Protein AF-A0A7C3PVM2-F1 (afdb_monomer)

Radius of gyration: 25.76 Å; Cα contacts (8 Å, |Δi|>4): 394; chains: 1; bounding box: 50×39×102 Å

Nearest PDB structures (foldseek):
  1y0g-assembly2_D  TM=7.901E-01  e=1.899E-06  Escherichia coli
  6yfn-assembly1_AB  TM=3.479E-01  e=3.004E+00  Leviviridae sp.
  8co1-assembly1_O1  TM=1.659E-01  e=5.458E+00  Deinococcus radiodurans R1 = ATCC 13939 = DSM 20539

Secondary structure (DSSP, 8-state):
-----HHHHHHHHHHHHHTS--------PPTTPPB---SEE-TTS---GGG---EEEEEGGGT-SSEEEEEES-EEESSPPBEESS-GGG-B-EEEEEGGGEE-S-HHHHSTTSHHHHHTT--BSSTTS-SB-TTTTEEEEEEEEEEEETTEEEEEEEEEEEE--SSSSS-TTPEEEEEEEEEEEEEEEEE-S-S-SSSS--EEEEEEEE----GGGGS-SS--

Structure (mmCIF, N/CA/C/O backbone):
data_AF-A0A7C3PVM2-F1
#
_entry.id   AF-A0A7C3PVM2-F1
#
loop_
_atom_site.group_PDB
_atom_site.id
_atom_site.type_symbol
_atom_site.label_atom_id
_atom_site.label_alt_id
_atom_site.label_comp_id
_atom_site.label_asym_id
_atom_site.label_entity_id
_atom_site.label_seq_id
_atom_site.pdbx_PDB_ins_code
_atom_site.Cartn_x
_atom_site.Cartn_y
_atom_site.Cartn_z
_atom_site.occupancy
_atom_site.B_iso_or_equiv
_atom_site.auth_seq_id
_atom_site.auth_comp_id
_atom_site.auth_asym_id
_atom_site.auth_atom_id
_atom_site.pdbx_PDB_model_num
ATOM 1 N N . MET A 1 1 ? 14.413 -16.931 76.522 1.00 52.78 1 MET A N 1
ATOM 2 C CA . MET A 1 1 ? 15.084 -16.337 75.341 1.00 52.78 1 MET A CA 1
ATOM 3 C C . MET A 1 1 ? 14.556 -17.030 74.085 1.00 52.78 1 MET A C 1
ATOM 5 O O . MET A 1 1 ? 14.990 -18.132 73.777 1.00 52.78 1 MET A O 1
ATOM 9 N N . TYR A 1 2 ? 13.554 -16.453 73.414 1.00 49.44 2 TYR A N 1
ATOM 10 C CA . TYR A 1 2 ? 12.961 -17.046 72.208 1.00 49.44 2 TYR A CA 1
ATOM 11 C C . TYR A 1 2 ? 13.811 -16.695 70.981 1.00 49.44 2 TYR A C 1
ATOM 13 O O . TYR A 1 2 ? 13.907 -15.533 70.595 1.00 49.44 2 TYR A O 1
ATOM 21 N N . ARG A 1 3 ? 14.457 -17.702 70.382 1.00 51.44 3 ARG A N 1
ATOM 22 C CA . ARG A 1 3 ? 15.203 -17.557 69.126 1.00 51.44 3 ARG A CA 1
ATOM 23 C C . ARG A 1 3 ? 14.216 -17.570 67.961 1.00 51.44 3 ARG A C 1
ATOM 25 O O . ARG A 1 3 ? 13.791 -18.636 67.519 1.00 51.44 3 ARG A O 1
ATOM 32 N N . ILE A 1 4 ? 13.843 -16.387 67.481 1.00 53.25 4 ILE A N 1
ATOM 33 C CA . ILE A 1 4 ? 13.084 -16.241 66.236 1.00 53.25 4 ILE A CA 1
ATOM 34 C C . ILE A 1 4 ? 13.971 -16.759 65.099 1.00 53.25 4 ILE A C 1
ATOM 36 O O . ILE A 1 4 ? 15.082 -16.275 64.884 1.00 53.25 4 ILE A O 1
ATOM 40 N N . LYS A 1 5 ? 13.510 -17.806 64.410 1.00 56.47 5 LYS A N 1
ATOM 41 C CA . LYS A 1 5 ? 14.249 -18.441 63.318 1.00 56.47 5 LYS A CA 1
ATOM 42 C C . LYS A 1 5 ? 14.167 -17.536 62.082 1.00 56.47 5 LYS A C 1
ATOM 44 O O . LYS A 1 5 ? 13.086 -17.354 61.529 1.00 56.47 5 LYS A O 1
ATOM 49 N N . ALA A 1 6 ? 15.318 -17.031 61.632 1.00 59.84 6 ALA A N 1
ATOM 50 C CA . ALA A 1 6 ? 15.515 -16.260 60.397 1.00 59.84 6 ALA A CA 1
ATOM 51 C C . ALA A 1 6 ? 14.692 -16.705 59.157 1.00 59.84 6 ALA A C 1
ATOM 53 O O . ALA A 1 6 ? 14.224 -15.820 58.440 1.00 59.84 6 ALA A O 1
ATOM 54 N N . PRO A 1 7 ? 14.424 -18.007 58.896 1.00 63.62 7 PRO A N 1
ATOM 55 C CA . PRO A 1 7 ? 13.568 -18.408 57.771 1.00 63.62 7 PRO A CA 1
ATOM 56 C C . PRO A 1 7 ? 12.126 -17.880 57.837 1.00 63.62 7 PRO A C 1
ATOM 58 O O . PRO A 1 7 ? 11.518 -17.668 56.792 1.00 63.62 7 PRO A O 1
ATOM 61 N N . LEU A 1 8 ? 11.575 -17.617 59.028 1.00 64.81 8 LEU A N 1
ATOM 62 C CA . LEU A 1 8 ? 10.204 -17.111 59.171 1.00 64.81 8 LEU A CA 1
ATOM 63 C C . LEU A 1 8 ? 10.079 -15.647 58.708 1.00 64.81 8 LEU A C 1
ATOM 65 O O . LEU A 1 8 ? 9.074 -15.267 58.115 1.00 64.81 8 LEU A O 1
ATOM 69 N N . ILE A 1 9 ? 11.121 -14.840 58.932 1.00 66.31 9 ILE A N 1
ATOM 70 C CA . ILE A 1 9 ? 11.161 -13.423 58.534 1.00 66.31 9 ILE A CA 1
ATOM 71 C C . ILE A 1 9 ? 11.295 -13.299 57.007 1.00 66.31 9 ILE A C 1
ATOM 73 O O . ILE A 1 9 ? 10.629 -12.466 56.396 1.00 66.31 9 ILE A O 1
ATOM 77 N N . LEU A 1 10 ? 12.089 -14.173 56.379 1.00 66.00 10 LEU A N 1
ATOM 78 C CA . LEU A 1 10 ? 12.227 -14.241 54.919 1.00 66.00 10 LEU A CA 1
ATOM 79 C C . LEU A 1 10 ? 10.932 -14.687 54.226 1.00 66.00 10 LEU A C 1
ATOM 81 O O . LEU A 1 10 ? 10.578 -14.132 53.187 1.00 66.00 10 LEU A O 1
ATOM 85 N N . LEU A 1 11 ? 10.190 -15.628 54.820 1.00 67.50 11 LEU A N 1
ATOM 86 C CA . LEU A 1 11 ? 8.897 -16.066 54.287 1.00 67.50 11 LEU A CA 1
ATOM 87 C C . LEU A 1 11 ? 7.847 -14.939 54.339 1.00 67.50 11 LEU A C 1
ATOM 89 O O . LEU A 1 11 ? 7.130 -14.718 53.365 1.00 67.50 11 LEU A O 1
ATOM 93 N N . LEU A 1 12 ? 7.794 -14.180 55.441 1.00 64.12 12 LEU A N 1
ATOM 94 C CA . LEU A 1 12 ? 6.889 -13.031 55.586 1.00 64.12 12 LEU A CA 1
ATOM 95 C C . LEU A 1 12 ? 7.233 -11.877 54.630 1.00 64.12 12 LEU A C 1
ATOM 97 O O . LEU A 1 12 ? 6.326 -11.282 54.047 1.00 64.12 12 LEU A O 1
ATOM 101 N N . ALA A 1 13 ? 8.521 -11.586 54.420 1.00 62.59 13 ALA A N 1
ATOM 102 C CA . ALA A 1 13 ? 8.958 -10.589 53.441 1.00 62.59 13 ALA A CA 1
ATOM 103 C C . ALA A 1 13 ? 8.616 -11.007 51.998 1.00 62.59 13 ALA A C 1
ATOM 105 O O . ALA A 1 13 ? 8.203 -10.169 51.198 1.00 62.59 13 ALA A O 1
ATOM 106 N N . GLY A 1 14 ? 8.714 -12.306 51.684 1.00 61.97 14 GLY A N 1
ATOM 107 C CA . GLY A 1 14 ? 8.287 -12.867 50.402 1.00 61.97 14 GLY A CA 1
ATOM 108 C C . GLY A 1 14 ? 6.789 -12.689 50.153 1.00 61.97 14 GLY A C 1
ATOM 109 O O . GLY A 1 14 ? 6.407 -12.183 49.104 1.00 61.97 14 GLY A O 1
ATOM 110 N N . ILE A 1 15 ? 5.939 -13.013 51.136 1.00 63.91 15 ILE A N 1
ATOM 111 C CA . ILE A 1 15 ? 4.475 -12.870 51.025 1.00 63.91 15 ILE A CA 1
ATOM 112 C C . ILE A 1 15 ? 4.067 -11.397 50.835 1.00 63.91 15 ILE A C 1
ATOM 114 O O . ILE A 1 15 ? 3.208 -11.104 50.007 1.00 63.91 15 ILE A O 1
ATOM 118 N N . LEU A 1 16 ? 4.724 -10.453 51.519 1.00 58.62 16 LEU A N 1
ATOM 119 C CA . LEU A 1 16 ? 4.472 -9.013 51.353 1.00 58.62 16 LEU A CA 1
ATOM 120 C C . LEU A 1 16 ? 4.876 -8.470 49.968 1.00 58.62 16 LEU A C 1
ATOM 122 O O . LEU A 1 16 ? 4.302 -7.477 49.519 1.00 58.62 16 LEU A O 1
ATOM 126 N N . LEU A 1 17 ? 5.818 -9.115 49.268 1.00 56.81 17 LEU A N 1
ATOM 127 C CA . LEU A 1 17 ? 6.193 -8.754 47.895 1.00 56.81 17 LEU A CA 1
ATOM 128 C C . LEU A 1 17 ? 5.184 -9.261 46.851 1.00 56.81 17 LEU A C 1
ATOM 130 O O . LEU A 1 17 ? 4.959 -8.565 45.865 1.00 56.81 17 LEU A O 1
ATOM 134 N N . VAL A 1 18 ? 4.521 -10.405 47.078 1.00 59.06 18 VAL A N 1
ATOM 135 C CA . VAL A 1 18 ? 3.486 -10.930 46.153 1.00 59.06 18 VAL A CA 1
ATOM 136 C C . VAL A 1 18 ? 2.146 -10.187 46.287 1.00 59.06 18 VAL A C 1
ATOM 138 O O . VAL A 1 18 ? 1.314 -10.230 45.387 1.00 59.06 18 VAL A O 1
ATOM 141 N N . VAL A 1 19 ? 1.935 -9.462 47.390 1.00 59.81 19 VAL A N 1
ATOM 142 C CA . VAL A 1 19 ? 0.713 -8.670 47.642 1.00 59.81 19 VAL A CA 1
ATOM 143 C C . VAL A 1 19 ? 0.820 -7.235 47.090 1.00 59.81 19 VAL A C 1
ATOM 145 O O . VAL A 1 19 ? -0.134 -6.459 47.171 1.00 59.81 19 VAL A O 1
ATOM 148 N N . ARG A 1 20 ? 1.945 -6.846 46.470 1.00 53.44 20 ARG A N 1
ATOM 149 C CA . ARG A 1 20 ? 2.067 -5.502 45.889 1.00 53.44 20 ARG A CA 1
ATOM 150 C C . ARG A 1 20 ? 1.207 -5.328 44.631 1.00 53.44 20 ARG A C 1
ATOM 152 O O . ARG A 1 20 ? 1.483 -5.885 43.579 1.00 53.44 20 ARG A O 1
ATOM 159 N N . CYS A 1 21 ? 0.218 -4.449 44.797 1.00 55.16 21 CYS A N 1
ATOM 160 C CA . CYS A 1 21 ? -0.542 -3.698 43.800 1.00 55.16 21 CYS A CA 1
ATOM 161 C C . CYS A 1 21 ? -1.282 -4.502 42.724 1.00 55.16 21 CYS A C 1
ATOM 163 O O . CYS A 1 21 ? -0.909 -4.501 41.559 1.00 55.16 21 CYS A O 1
ATOM 165 N N . LYS A 1 22 ? -2.478 -4.985 43.081 1.00 56.44 22 LYS A N 1
ATOM 166 C CA . LYS A 1 22 ? -3.617 -5.060 42.146 1.00 56.44 22 LYS A CA 1
ATOM 167 C C . LYS A 1 22 ? -4.275 -3.686 41.951 1.00 56.44 22 LYS A C 1
ATOM 169 O O . LYS A 1 22 ? -5.496 -3.571 41.992 1.00 56.44 22 LYS A O 1
ATOM 174 N N . LYS A 1 23 ? -3.484 -2.614 41.850 1.00 59.56 23 LYS A N 1
ATOM 175 C CA . LYS A 1 23 ? -4.059 -1.330 41.462 1.00 59.56 23 LYS A CA 1
ATOM 176 C C . LYS A 1 23 ? -4.244 -1.424 39.959 1.00 59.56 23 LYS A C 1
ATOM 178 O O . LYS A 1 23 ? -3.260 -1.407 39.233 1.00 59.56 23 LYS A O 1
ATOM 183 N N . GLU A 1 24 ? -5.481 -1.634 39.528 1.00 56.03 24 GLU A N 1
ATOM 184 C CA . GLU A 1 24 ? -5.811 -1.480 38.120 1.00 56.03 24 GLU A CA 1
ATOM 185 C C . GLU A 1 24 ? -5.430 -0.056 37.721 1.00 56.03 24 GLU A C 1
ATOM 187 O O . GLU A 1 24 ? -5.773 0.908 38.416 1.00 56.03 24 GLU A O 1
ATOM 192 N N . ASP A 1 25 ? -4.644 0.063 36.656 1.00 45.03 25 ASP A N 1
ATOM 193 C CA . ASP A 1 25 ? -4.311 1.358 36.094 1.00 45.03 25 ASP A CA 1
ATOM 194 C C . ASP A 1 25 ? -5.618 1.997 35.627 1.00 45.03 25 ASP A C 1
ATOM 196 O O . ASP A 1 25 ? -6.214 1.589 34.630 1.00 45.03 25 ASP A O 1
ATOM 200 N N . SER A 1 26 ? -6.103 2.990 36.374 1.00 52.00 26 SER A N 1
ATOM 201 C CA . SER A 1 26 ? -7.213 3.800 35.900 1.00 52.00 26 SER A CA 1
ATOM 202 C C . SER A 1 26 ? -6.660 4.735 34.833 1.00 52.00 26 SER A C 1
ATOM 204 O O . SER A 1 26 ? -5.956 5.701 35.140 1.00 52.00 26 SER A O 1
ATOM 206 N N . ILE A 1 27 ? -6.960 4.439 33.573 1.00 52.69 27 ILE A N 1
ATOM 207 C CA . ILE A 1 27 ? -6.707 5.363 32.474 1.00 52.69 27 ILE A CA 1
ATOM 208 C C . ILE A 1 27 ? -7.717 6.499 32.628 1.00 52.69 27 ILE A C 1
ATOM 210 O O . ILE A 1 27 ? -8.878 6.350 32.258 1.00 52.69 27 ILE A O 1
ATOM 214 N N . THR A 1 28 ? -7.297 7.617 33.215 1.00 56.06 28 THR A N 1
ATOM 215 C CA . THR A 1 28 ? -8.097 8.845 33.222 1.00 56.06 28 THR A CA 1
ATOM 216 C C . THR A 1 28 ? -7.885 9.528 31.871 1.00 56.06 28 THR A C 1
ATOM 218 O O . THR A 1 28 ? -6.764 9.975 31.612 1.00 56.06 28 THR A O 1
ATOM 221 N N . PRO A 1 29 ? -8.892 9.597 30.979 1.00 51.91 29 PRO A N 1
ATOM 222 C CA . PRO A 1 29 ? -8.722 10.249 29.689 1.00 51.91 29 PRO A CA 1
ATOM 223 C C . PRO A 1 29 ? -8.416 11.728 29.925 1.00 51.91 29 PRO A C 1
ATOM 225 O O . PRO A 1 29 ? -9.181 12.435 30.580 1.00 51.91 29 PRO A O 1
ATOM 228 N N . VAL A 1 30 ? -7.283 12.202 29.413 1.00 63.81 30 VAL A N 1
ATOM 229 C CA . VAL A 1 30 ? -7.013 13.641 29.349 1.00 63.81 30 VAL A CA 1
ATOM 230 C C . VAL A 1 30 ? -7.924 14.215 28.265 1.00 63.81 30 VAL A C 1
ATOM 232 O O . VAL A 1 30 ? -8.139 13.558 27.246 1.00 63.81 30 VAL A O 1
ATOM 235 N N . SER A 1 31 ? -8.467 15.417 28.454 1.00 52.34 31 SER A N 1
ATOM 236 C CA . SER A 1 31 ? -9.238 16.102 27.407 1.00 52.34 31 SER A CA 1
ATOM 237 C C . SER A 1 31 ? -8.464 16.094 26.078 1.00 52.34 31 SER A C 1
ATOM 239 O O . SER A 1 31 ? -7.304 16.502 26.046 1.00 52.34 31 SER A O 1
ATOM 241 N N . GLY A 1 32 ? -9.077 15.583 25.004 1.00 57.47 32 GLY A N 1
ATOM 242 C CA . GLY A 1 32 ? -8.433 15.382 23.695 1.00 57.47 32 GLY A CA 1
ATOM 243 C C . GLY A 1 32 ? -7.712 14.037 23.500 1.00 57.47 32 GLY A C 1
ATOM 244 O O . GLY A 1 32 ? -7.152 13.800 22.430 1.00 57.47 32 GLY A O 1
ATOM 245 N N . THR A 1 33 ? -7.724 13.137 24.491 1.00 54.00 33 THR A N 1
ATOM 246 C CA . THR A 1 33 ? -7.229 11.760 24.320 1.00 54.00 33 THR A CA 1
ATOM 247 C C . THR A 1 33 ? -8.209 10.988 23.435 1.00 54.00 33 THR A C 1
ATOM 249 O O . THR A 1 33 ? -9.399 10.973 23.758 1.00 54.00 33 THR A O 1
ATOM 252 N N . PRO A 1 34 ? -7.750 10.328 22.355 1.00 54.50 34 PRO A N 1
ATOM 253 C CA . PRO A 1 34 ? -8.600 9.470 21.538 1.00 54.50 34 PRO A CA 1
ATOM 254 C C . PRO A 1 34 ? -9.342 8.468 22.418 1.00 54.50 34 PRO A C 1
ATOM 256 O O . PRO A 1 34 ? -8.726 7.694 23.156 1.00 54.50 34 PRO A O 1
ATOM 259 N N . VAL A 1 35 ? -10.669 8.491 22.358 1.00 54.28 35 VAL A N 1
ATOM 260 C CA . VAL A 1 35 ? -11.480 7.465 23.006 1.00 54.28 35 VAL A CA 1
ATOM 261 C C . VAL A 1 35 ? -11.319 6.196 22.171 1.00 54.28 35 VAL A C 1
ATOM 263 O O . VAL A 1 35 ? -11.140 6.252 20.949 1.00 54.28 35 VAL A O 1
ATOM 266 N N . ALA A 1 36 ? -11.361 5.024 22.798 1.00 53.62 36 ALA A N 1
ATOM 267 C CA . ALA A 1 36 ? -11.527 3.790 22.045 1.00 53.62 36 ALA A CA 1
A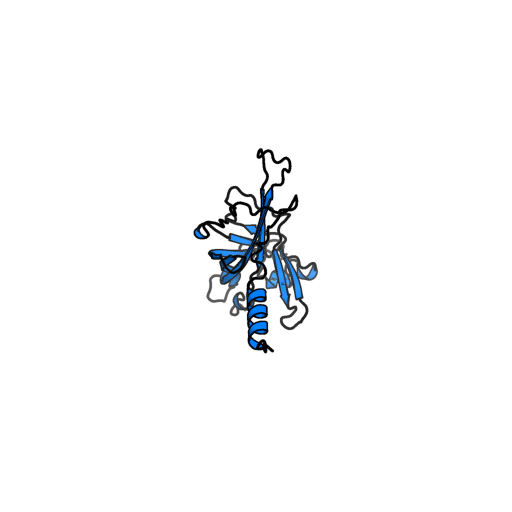TOM 268 C C . ALA A 1 36 ? -12.911 3.841 21.376 1.00 53.62 36 ALA A C 1
ATOM 270 O O . ALA A 1 36 ? -13.899 3.400 21.953 1.00 53.62 36 ALA A O 1
ATOM 271 N N . GLY A 1 37 ? -13.003 4.449 20.188 1.00 61.81 37 GLY A N 1
ATOM 272 C CA . GLY A 1 37 ? -14.232 4.428 19.405 1.00 61.81 37 GLY A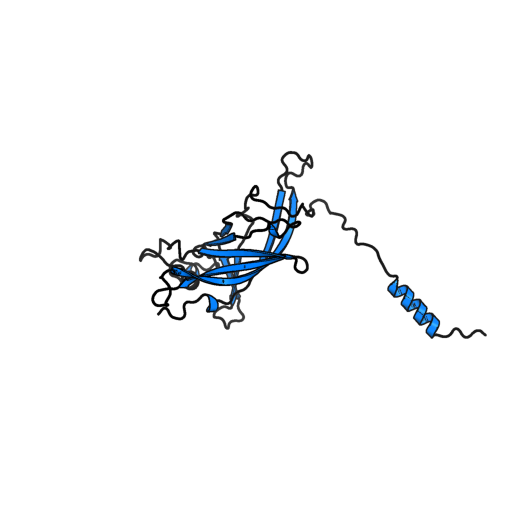 CA 1
ATOM 273 C C . GLY A 1 37 ? -14.621 2.989 19.096 1.00 61.81 37 GLY A C 1
ATOM 274 O O . GLY A 1 37 ? -13.811 2.076 19.271 1.00 61.81 37 GLY A O 1
ATOM 275 N N . SER A 1 38 ? -15.837 2.799 18.587 1.00 70.50 38 SER A N 1
ATOM 276 C CA . SER A 1 38 ? -16.482 1.494 18.353 1.00 70.50 38 SER A CA 1
ATOM 277 C C . SER A 1 38 ? -15.642 0.459 17.590 1.00 70.50 38 SER A C 1
ATOM 279 O O . SER A 1 38 ? -16.000 -0.715 17.553 1.00 70.50 38 SER A O 1
ATOM 281 N N . GLY A 1 39 ? -14.529 0.870 16.974 1.00 82.50 39 GLY A N 1
ATOM 282 C CA . GLY A 1 39 ? -13.677 0.010 16.168 1.00 82.50 39 GLY A CA 1
ATOM 283 C C . GLY A 1 39 ? -14.358 -0.357 14.858 1.00 82.50 39 GLY A C 1
ATOM 284 O O . GLY A 1 39 ? -13.971 -1.346 14.247 1.00 82.50 39 GLY A O 1
ATOM 285 N N . LEU A 1 40 ? -15.366 0.416 14.448 1.00 92.19 40 LEU A N 1
ATOM 286 C CA . LEU A 1 40 ? -16.116 0.225 13.221 1.00 92.19 40 LEU A CA 1
ATOM 287 C C . LEU A 1 40 ? -15.803 1.357 12.238 1.00 92.19 40 LEU A C 1
ATOM 289 O O . LEU A 1 40 ? -16.035 2.529 12.519 1.00 92.19 40 LEU A O 1
ATOM 293 N N . VAL A 1 41 ? -15.300 0.976 11.071 1.00 93.12 41 VAL A N 1
ATOM 294 C CA . VAL A 1 41 ? -15.126 1.802 9.878 1.00 93.12 41 VAL A CA 1
ATOM 295 C C . VAL A 1 41 ? -15.774 1.036 8.736 1.00 93.12 41 VAL A C 1
ATOM 297 O O . VAL A 1 41 ? -15.313 -0.043 8.373 1.00 93.12 41 VAL A O 1
ATOM 300 N N . ASP A 1 42 ? -16.848 1.568 8.172 1.00 93.06 42 ASP A N 1
ATOM 301 C CA . ASP A 1 42 ? -17.589 0.930 7.084 1.00 93.06 42 ASP A CA 1
ATOM 302 C C . ASP A 1 42 ? -17.553 1.769 5.793 1.00 93.06 42 ASP A C 1
ATOM 304 O O . ASP A 1 42 ? -16.807 2.740 5.657 1.00 93.06 42 ASP A O 1
ATOM 308 N N . VAL A 1 43 ? -18.371 1.391 4.811 1.00 91.88 43 VAL A N 1
ATOM 309 C CA . VAL A 1 43 ? -18.415 2.051 3.499 1.00 91.88 43 VAL A CA 1
ATOM 310 C C . VAL A 1 43 ? -18.972 3.481 3.526 1.00 91.88 43 VAL A C 1
ATOM 312 O O . VAL A 1 43 ? -18.801 4.202 2.536 1.00 91.88 43 VAL A O 1
ATOM 315 N N . SER A 1 44 ? -19.617 3.908 4.616 1.00 91.56 44 SER A N 1
ATOM 316 C CA . SER A 1 44 ? -20.077 5.291 4.800 1.00 91.56 44 SER A CA 1
ATOM 317 C C . SER A 1 44 ? -18.913 6.246 5.075 1.00 91.56 44 SER A C 1
ATOM 319 O O . SER A 1 44 ? -18.972 7.419 4.703 1.00 91.56 44 SER A O 1
ATOM 321 N N . TRP A 1 45 ? -17.802 5.733 5.611 1.00 92.38 45 TRP A N 1
ATOM 322 C CA . TRP A 1 45 ? -16.605 6.520 5.861 1.00 92.38 45 TRP A CA 1
ATOM 323 C C . TRP A 1 45 ? -15.937 6.947 4.550 1.00 92.38 45 TRP A C 1
ATOM 325 O O . TRP A 1 45 ? -16.032 6.295 3.498 1.00 92.38 45 TRP A O 1
ATOM 335 N N . SER A 1 46 ? -15.241 8.078 4.612 1.00 93.69 46 SER A N 1
ATOM 336 C CA . SER A 1 46 ? -14.457 8.608 3.499 1.00 93.69 46 SER A CA 1
ATOM 337 C C . SER A 1 46 ? -12.975 8.527 3.820 1.00 93.69 46 SER A C 1
ATOM 339 O O . SER A 1 46 ? -12.552 8.812 4.937 1.00 93.69 46 SER A O 1
ATOM 341 N N . PHE A 1 47 ? -12.182 8.123 2.829 1.00 95.62 47 PHE A N 1
ATOM 342 C CA . PHE A 1 47 ? -10.741 8.033 2.992 1.00 95.62 47 PHE A CA 1
ATOM 343 C C . PHE A 1 47 ? -10.106 9.427 2.970 1.00 95.62 47 PHE A C 1
ATOM 345 O O . PHE A 1 47 ? -10.171 10.135 1.965 1.00 95.62 47 PHE A O 1
ATOM 352 N N . ASP A 1 48 ? -9.462 9.797 4.073 1.00 95.25 48 ASP A N 1
ATOM 353 C CA . ASP A 1 48 ? -8.763 11.069 4.230 1.00 95.25 48 ASP A CA 1
ATOM 354 C C . ASP A 1 48 ? -7.342 10.985 3.650 1.00 95.25 48 ASP A C 1
ATOM 356 O O . ASP A 1 48 ? -6.347 10.796 4.357 1.00 95.25 48 ASP A O 1
ATOM 360 N N . LYS A 1 49 ? -7.252 11.071 2.317 1.00 94.44 49 LYS A N 1
ATOM 361 C CA . LYS A 1 49 ? -5.978 10.980 1.592 1.00 94.44 49 LYS A CA 1
ATOM 362 C C . LYS A 1 49 ? -4.952 12.050 2.026 1.00 94.44 49 LYS A C 1
ATOM 364 O O . LYS A 1 49 ? -3.800 11.663 2.214 1.00 94.44 49 LYS A O 1
ATOM 369 N N . PRO A 1 50 ? -5.304 13.343 2.209 1.00 95.56 50 PRO A N 1
ATOM 370 C CA . PRO A 1 50 ? -4.348 14.372 2.642 1.00 95.56 50 PRO A CA 1
ATOM 371 C C . PRO A 1 50 ? -3.645 14.088 3.976 1.00 95.56 50 PRO A C 1
ATOM 373 O O . PRO A 1 50 ? -2.503 14.506 4.152 1.00 95.56 50 PRO A O 1
ATOM 376 N N . HIS A 1 51 ? -4.294 13.364 4.892 1.00 95.19 51 HIS A N 1
ATOM 377 C CA . HIS A 1 51 ? -3.726 12.984 6.193 1.00 95.19 51 HIS A CA 1
ATOM 378 C C . HIS A 1 51 ? -3.228 11.532 6.234 1.00 95.19 51 HIS A C 1
ATOM 380 O O . HIS A 1 51 ? -2.986 10.978 7.306 1.00 95.19 51 HIS A O 1
ATOM 386 N N . SER A 1 52 ? -3.065 10.909 5.070 1.00 97.31 52 SER A N 1
ATOM 387 C CA . SER A 1 52 ? -2.574 9.542 4.931 1.00 97.31 52 SER A CA 1
ATOM 388 C C . SER A 1 52 ? -1.242 9.520 4.189 1.00 97.31 52 SER A C 1
ATOM 390 O O . SER A 1 52 ? -0.882 10.467 3.492 1.00 97.31 52 SER A O 1
ATOM 392 N N . ASN A 1 53 ? -0.491 8.425 4.316 1.00 97.88 53 ASN A N 1
ATOM 393 C CA . ASN A 1 53 ? 0.758 8.257 3.582 1.00 97.88 53 ASN A CA 1
ATOM 394 C C . ASN A 1 53 ? 1.086 6.771 3.370 1.00 97.88 53 ASN A C 1
ATOM 396 O O . ASN A 1 53 ? 0.835 5.947 4.250 1.00 97.88 53 ASN A O 1
ATOM 400 N N . VAL A 1 54 ? 1.685 6.441 2.224 1.00 98.31 54 VAL A N 1
ATOM 401 C CA . VAL A 1 54 ? 2.251 5.117 1.941 1.00 98.31 54 VAL A CA 1
ATOM 402 C C . VAL A 1 54 ? 3.734 5.283 1.645 1.00 98.31 54 VAL A C 1
ATOM 404 O O . VAL A 1 54 ? 4.131 5.652 0.539 1.00 98.31 54 VAL A O 1
ATOM 407 N N . ASN A 1 55 ? 4.547 5.005 2.662 1.00 98.25 55 ASN A N 1
ATOM 408 C CA . ASN A 1 55 ? 6.000 5.066 2.575 1.00 98.25 55 ASN A CA 1
ATOM 409 C C . ASN A 1 55 ? 6.585 3.718 2.153 1.00 98.25 55 ASN A C 1
ATOM 411 O O . ASN A 1 55 ? 6.011 2.659 2.411 1.00 98.25 55 ASN A O 1
ATOM 415 N N . TRP A 1 56 ? 7.778 3.762 1.578 1.00 96.38 56 TRP A N 1
ATOM 416 C CA . TRP A 1 56 ? 8.604 2.594 1.324 1.00 96.38 56 TRP A CA 1
ATOM 417 C C . TRP A 1 56 ? 10.048 2.884 1.718 1.00 96.38 56 TRP A C 1
ATOM 419 O O . TRP A 1 56 ? 10.493 4.033 1.782 1.00 96.38 56 TRP A O 1
ATOM 429 N N . GLN A 1 57 ? 10.783 1.812 1.979 1.00 94.69 57 GLN A N 1
ATOM 430 C CA . GLN A 1 57 ? 12.220 1.867 2.172 1.00 94.69 57 GLN A CA 1
ATOM 431 C C . GLN A 1 57 ? 12.863 0.588 1.643 1.00 94.69 57 GLN A C 1
ATOM 433 O O . GLN A 1 57 ? 12.278 -0.490 1.732 1.00 94.69 57 GLN A O 1
ATOM 438 N N . SER A 1 58 ? 14.067 0.714 1.104 1.00 91.25 58 SER A N 1
ATOM 439 C CA . SER A 1 58 ? 14.905 -0.391 0.644 1.00 91.25 58 SER A CA 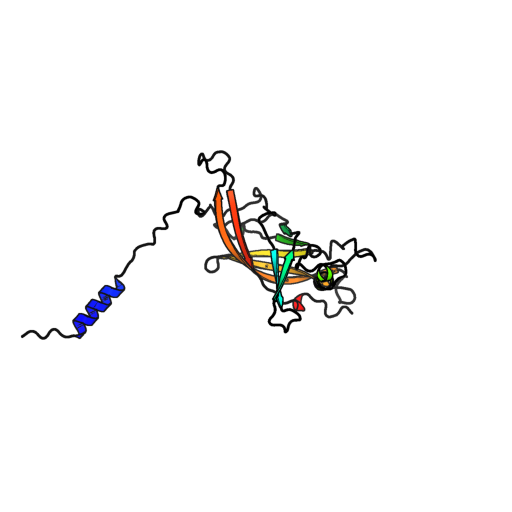1
ATOM 440 C C . SER A 1 58 ? 16.363 -0.048 0.914 1.00 91.25 58 SER A C 1
ATOM 442 O O . SER A 1 58 ? 16.722 1.125 0.971 1.00 91.25 58 SER A O 1
ATOM 444 N N . GLN A 1 59 ? 17.224 -1.049 1.044 1.00 88.06 59 GLN A N 1
ATOM 445 C CA . GLN A 1 59 ? 18.665 -0.802 1.036 1.00 88.06 59 GLN A CA 1
ATOM 446 C C . GLN A 1 59 ? 19.083 -0.247 -0.330 1.00 88.06 59 GLN A C 1
ATOM 448 O O . GLN A 1 59 ? 18.578 -0.682 -1.371 1.00 88.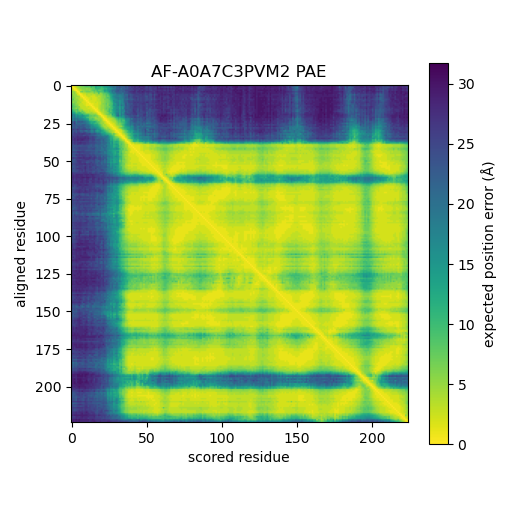06 59 GLN A O 1
ATOM 453 N N . TYR A 1 60 ? 19.985 0.732 -0.333 1.00 81.06 60 TYR A N 1
ATOM 454 C CA . TYR A 1 60 ? 20.590 1.233 -1.560 1.00 81.06 60 TYR A CA 1
ATOM 455 C C . TYR A 1 60 ? 21.546 0.174 -2.134 1.00 81.06 60 TYR A C 1
ATOM 457 O O . TYR A 1 60 ? 22.386 -0.362 -1.417 1.00 81.06 60 TYR A O 1
ATOM 465 N N . LEU A 1 61 ? 21.410 -0.152 -3.423 1.00 75.50 61 LEU A N 1
ATOM 466 C CA . LEU A 1 61 ? 22.212 -1.176 -4.116 1.00 75.50 61 LEU A CA 1
ATOM 467 C C . LEU A 1 61 ? 22.185 -2.577 -3.467 1.00 75.50 61 LEU A C 1
ATOM 469 O O . LEU A 1 61 ? 23.084 -3.359 -3.714 1.00 75.50 61 LEU A O 1
ATOM 473 N N . ASP A 1 62 ? 21.180 -2.919 -2.656 1.00 68.88 62 ASP A N 1
ATOM 474 C CA . ASP A 1 62 ? 21.006 -4.224 -1.978 1.00 68.88 62 ASP A CA 1
ATOM 475 C C . ASP A 1 62 ? 22.140 -4.671 -1.018 1.00 68.88 62 ASP A C 1
ATOM 477 O O . ASP A 1 62 ? 21.964 -5.633 -0.277 1.00 68.88 62 ASP A O 1
ATOM 481 N N . TYR A 1 63 ? 23.285 -3.981 -0.988 1.00 70.19 63 TYR A N 1
ATOM 482 C CA . TYR A 1 63 ? 24.421 -4.252 -0.092 1.00 70.19 63 TYR A CA 1
ATOM 483 C C . TYR A 1 63 ? 24.860 -3.027 0.726 1.00 70.19 63 TYR A C 1
ATOM 485 O O . TYR A 1 63 ? 25.801 -3.117 1.515 1.00 70.19 63 TYR A O 1
ATOM 493 N N . SER A 1 64 ? 24.212 -1.869 0.556 1.00 79.38 64 SER A N 1
ATOM 494 C CA . SER A 1 64 ? 24.494 -0.695 1.383 1.00 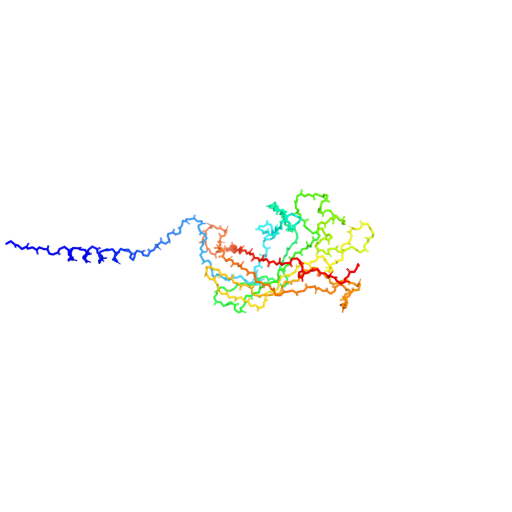79.38 64 SER A CA 1
ATOM 495 C C . SER A 1 64 ? 23.792 -0.779 2.737 1.00 79.38 64 SER A C 1
ATOM 497 O O . SER A 1 64 ? 22.655 -1.236 2.855 1.00 79.38 64 SER A O 1
ATOM 499 N N . THR A 1 65 ? 24.446 -0.233 3.758 1.00 83.94 65 THR A N 1
ATOM 500 C CA . THR A 1 65 ? 23.822 0.098 5.045 1.00 83.94 65 THR A CA 1
ATOM 501 C C . THR A 1 65 ? 22.910 1.328 4.952 1.00 83.94 65 THR A C 1
ATOM 503 O O . THR A 1 65 ? 22.118 1.573 5.860 1.00 83.94 65 THR A O 1
ATOM 506 N N . GLY A 1 66 ? 23.000 2.099 3.862 1.00 88.75 66 GLY A N 1
ATOM 507 C CA . GLY A 1 66 ? 22.142 3.246 3.594 1.00 88.75 66 GLY A CA 1
ATOM 508 C C . GLY A 1 66 ? 20.746 2.824 3.141 1.00 88.75 66 GLY A C 1
ATOM 509 O O . GLY A 1 66 ? 20.591 2.047 2.196 1.00 88.75 66 GLY A O 1
ATOM 510 N N . MET A 1 67 ? 19.725 3.379 3.794 1.00 92.31 67 MET A N 1
ATOM 511 C CA . MET A 1 67 ? 18.332 3.199 3.397 1.00 92.31 67 MET A CA 1
ATOM 512 C C . MET A 1 67 ? 17.946 4.248 2.361 1.00 92.31 67 MET A C 1
ATOM 514 O O . MET A 1 67 ? 17.997 5.448 2.620 1.00 92.31 67 MET A O 1
ATOM 518 N N . LEU A 1 68 ? 17.512 3.779 1.198 1.00 92.19 68 LEU A N 1
ATOM 519 C CA . LEU A 1 68 ? 16.752 4.577 0.259 1.00 92.19 68 LEU A CA 1
ATOM 520 C C . LEU A 1 68 ? 15.286 4.571 0.700 1.00 92.19 68 LEU A C 1
ATOM 522 O O . LEU A 1 68 ? 14.696 3.504 0.875 1.00 92.19 68 LEU A O 1
ATOM 526 N N . THR A 1 69 ? 14.701 5.750 0.869 1.00 95.62 69 THR A N 1
ATOM 527 C CA . THR A 1 69 ? 13.315 5.925 1.311 1.00 95.62 69 THR A CA 1
ATOM 528 C C . THR A 1 69 ? 12.509 6.712 0.288 1.00 95.62 69 THR A C 1
ATOM 530 O O . THR A 1 69 ? 13.050 7.409 -0.574 1.00 95.62 69 THR A O 1
ATOM 533 N N . GLY A 1 70 ? 11.193 6.600 0.385 1.00 96.94 70 GLY A N 1
ATOM 534 C CA . GLY A 1 70 ? 10.278 7.417 -0.389 1.00 96.94 70 GLY A CA 1
ATOM 535 C C . GLY A 1 70 ? 8.832 7.132 -0.033 1.00 96.94 70 GLY A C 1
ATOM 536 O O . GLY A 1 70 ? 8.527 6.444 0.944 1.00 96.94 70 GLY A O 1
ATOM 537 N N . ARG A 1 71 ? 7.935 7.663 -0.855 1.00 97.88 71 ARG A N 1
ATOM 538 C CA . ARG A 1 71 ? 6.492 7.467 -0.753 1.00 97.88 71 ARG A CA 1
ATOM 539 C C . ARG A 1 71 ? 5.846 7.346 -2.126 1.00 97.88 71 ARG A C 1
ATOM 541 O O . ARG A 1 71 ? 6.514 7.503 -3.149 1.00 97.88 71 ARG A O 1
ATOM 548 N N . PHE A 1 72 ? 4.549 7.079 -2.129 1.00 98.06 72 PHE A N 1
ATOM 549 C CA . PHE A 1 72 ? 3.692 7.207 -3.304 1.00 98.06 72 PHE A CA 1
ATOM 550 C C . PHE A 1 72 ? 2.723 8.369 -3.087 1.00 98.06 72 PHE A C 1
ATOM 552 O O . PHE A 1 72 ? 1.976 8.371 -2.112 1.00 98.06 72 PHE A O 1
ATOM 559 N N . ASP A 1 73 ? 2.726 9.354 -3.986 1.00 97.69 73 ASP A N 1
ATOM 560 C CA . ASP A 1 73 ? 1.868 10.543 -3.879 1.00 97.69 73 ASP A CA 1
ATOM 561 C C . ASP A 1 73 ? 0.402 10.248 -4.279 1.00 97.69 73 ASP A C 1
ATOM 563 O O . ASP A 1 73 ? -0.529 10.992 -3.943 1.00 97.69 73 ASP A O 1
ATOM 567 N N . ASN A 1 74 ? 0.153 9.131 -4.973 1.00 97.62 74 ASN A N 1
ATOM 568 C CA . ASN A 1 74 ? -1.185 8.674 -5.324 1.00 97.62 74 ASN A CA 1
ATOM 569 C C . ASN A 1 74 ? -1.451 7.231 -4.885 1.00 97.62 74 ASN A C 1
ATOM 571 O O . ASN A 1 74 ? -0.755 6.294 -5.265 1.00 97.62 74 ASN A O 1
ATOM 575 N N . PHE A 1 75 ? -2.487 7.075 -4.069 1.00 98.25 75 PHE A N 1
ATOM 576 C CA . PHE A 1 75 ? -2.892 5.832 -3.431 1.00 98.25 75 PHE A CA 1
ATOM 577 C C . PHE A 1 75 ? -4.331 5.968 -2.942 1.00 98.25 75 PHE A C 1
ATOM 579 O O . PHE A 1 75 ? -4.806 7.083 -2.692 1.00 98.25 75 PHE A O 1
ATOM 586 N N . ASN A 1 76 ? -5.033 4.843 -2.836 1.00 97.94 76 ASN A N 1
ATOM 587 C CA . ASN A 1 76 ? -6.404 4.794 -2.335 1.00 97.94 76 ASN A CA 1
ATOM 588 C C . ASN A 1 76 ? -6.804 3.352 -1.968 1.00 97.94 76 ASN A C 1
ATOM 590 O O . ASN A 1 76 ? -6.019 2.412 -2.103 1.00 97.94 76 ASN A O 1
ATOM 594 N N . PHE A 1 77 ? -8.057 3.179 -1.556 1.00 97.69 77 PHE A N 1
ATOM 595 C CA . PHE A 1 77 ? -8.718 1.891 -1.409 1.00 97.69 77 PHE A CA 1
ATOM 596 C C . PHE A 1 77 ? -9.771 1.709 -2.505 1.00 97.69 77 PHE A C 1
ATOM 598 O O . PHE A 1 77 ? -10.521 2.634 -2.816 1.00 97.69 77 PHE A O 1
ATOM 605 N N . SER A 1 78 ? -9.837 0.523 -3.106 1.00 96.06 78 SER A N 1
ATOM 606 C CA . SER A 1 78 ? -10.918 0.164 -4.028 1.00 96.06 78 SER A CA 1
ATOM 607 C C . SER A 1 78 ? -11.168 -1.352 -4.038 1.00 96.06 78 SER A C 1
ATOM 609 O O . SER A 1 78 ? -10.319 -2.101 -4.521 1.00 96.06 78 SER A O 1
ATOM 611 N N . PRO A 1 79 ? -12.313 -1.846 -3.529 1.00 96.50 79 PRO A N 1
ATOM 612 C CA . PRO A 1 79 ? -13.353 -1.120 -2.789 1.00 96.50 79 PRO A CA 1
ATOM 613 C C . PRO A 1 79 ? -12.839 -0.415 -1.523 1.00 96.50 79 PRO A C 1
ATOM 615 O O . PRO A 1 79 ? -11.701 -0.638 -1.104 1.00 96.50 79 PRO A O 1
ATOM 618 N N . LYS A 1 80 ? -13.684 0.430 -0.913 1.00 96.56 80 LYS A N 1
ATOM 619 C CA . LYS A 1 80 ? -13.359 1.144 0.332 1.00 96.56 80 LYS A CA 1
ATOM 620 C C . LYS A 1 80 ? -12.871 0.181 1.423 1.00 96.56 80 LYS A C 1
ATOM 622 O O . LYS A 1 80 ? -13.292 -0.974 1.488 1.00 96.56 80 LYS A O 1
ATOM 627 N N . PHE A 1 81 ? -11.984 0.687 2.273 1.00 97.12 81 PHE A N 1
ATOM 628 C CA . PHE A 1 81 ? -11.529 -0.005 3.473 1.00 97.12 81 PHE A CA 1
ATOM 629 C C . PHE A 1 81 ? -12.695 -0.219 4.445 1.00 97.12 81 PHE A C 1
ATOM 631 O O . PHE A 1 81 ? -13.489 0.693 4.658 1.00 97.12 81 PHE A O 1
ATOM 638 N N . VAL A 1 82 ? -12.775 -1.419 5.021 1.00 97.62 82 VAL A N 1
ATOM 639 C CA . VAL A 1 82 ? -13.751 -1.779 6.054 1.00 97.62 82 VAL A CA 1
ATOM 640 C C . VAL A 1 82 ? -13.012 -2.422 7.220 1.00 97.62 82 VAL A C 1
ATOM 642 O O . VAL A 1 82 ? -12.205 -3.335 7.023 1.00 97.62 82 VAL A O 1
ATOM 645 N N . PHE A 1 83 ? -13.308 -1.977 8.431 1.00 97.56 83 PHE A N 1
ATOM 646 C CA . PHE A 1 83 ? -12.777 -2.518 9.670 1.00 97.56 83 PHE A CA 1
ATOM 647 C C . PHE A 1 83 ? -13.888 -2.629 10.707 1.00 97.56 83 PHE A C 1
ATOM 649 O O . PHE A 1 83 ? -14.629 -1.686 10.931 1.00 97.56 83 PHE A O 1
ATOM 656 N N . ASP A 1 84 ? -13.988 -3.787 11.336 1.00 96.94 84 ASP A N 1
ATOM 657 C CA . ASP A 1 84 ? -14.938 -4.100 12.392 1.00 96.94 84 ASP A CA 1
ATOM 658 C C . ASP A 1 84 ? -14.168 -4.868 13.469 1.00 96.94 84 ASP A C 1
ATOM 660 O O . ASP A 1 84 ? -13.924 -6.073 13.371 1.00 96.94 84 ASP A O 1
ATOM 664 N N . GLY A 1 85 ? -13.709 -4.137 14.482 1.00 93.88 85 GLY A N 1
ATOM 665 C CA . GLY A 1 85 ? -12.910 -4.678 15.576 1.00 93.88 85 GLY A CA 1
ATOM 666 C C . GLY A 1 85 ? -13.656 -5.703 16.437 1.00 93.88 85 GLY A C 1
ATOM 667 O O . GLY A 1 85 ? -12.997 -6.462 17.155 1.00 93.88 85 GLY A O 1
ATOM 668 N N . ALA A 1 86 ? -14.993 -5.739 16.361 1.00 93.62 86 ALA A N 1
ATOM 669 C CA . ALA A 1 86 ? -15.836 -6.705 17.058 1.00 93.62 86 ALA A CA 1
ATOM 670 C C . ALA A 1 86 ? -16.057 -7.977 16.222 1.00 93.62 86 ALA A C 1
ATOM 672 O O . ALA A 1 86 ? -16.087 -9.076 16.775 1.00 93.62 86 ALA A O 1
ATOM 673 N N . ASN A 1 87 ? -16.152 -7.847 14.895 1.00 96.12 87 ASN A N 1
ATOM 674 C CA . ASN A 1 87 ? -16.295 -8.965 13.967 1.00 96.12 87 ASN A CA 1
ATOM 675 C C . ASN A 1 87 ? -15.317 -8.867 12.785 1.00 96.12 87 ASN A C 1
ATOM 677 O O . ASN A 1 87 ? -15.638 -8.388 11.695 1.00 96.12 87 ASN A O 1
ATOM 681 N N . LEU A 1 88 ? -14.123 -9.437 12.971 1.00 96.19 88 LEU A N 1
ATOM 682 C CA . LEU A 1 88 ? -13.045 -9.366 11.981 1.00 96.19 88 LEU A CA 1
ATOM 683 C C . LEU A 1 88 ? -13.375 -10.024 10.630 1.00 96.19 88 LEU A C 1
ATOM 685 O O . LEU A 1 88 ? -12.737 -9.702 9.627 1.00 96.19 88 LEU A O 1
ATOM 689 N N . ALA A 1 89 ? -14.388 -10.896 10.568 1.00 97.06 89 ALA A N 1
ATOM 690 C CA . ALA A 1 89 ? -14.845 -11.494 9.315 1.00 97.06 89 ALA A CA 1
ATOM 691 C C . ALA A 1 89 ? -15.479 -10.467 8.358 1.00 97.06 89 ALA A C 1
ATOM 693 O O . ALA A 1 89 ? -15.565 -10.728 7.154 1.00 97.06 89 ALA A O 1
ATOM 694 N N . ASN A 1 90 ? -15.873 -9.291 8.860 1.00 96.94 90 ASN A N 1
ATOM 695 C CA . ASN A 1 90 ? -16.388 -8.177 8.063 1.00 96.94 90 ASN A CA 1
ATOM 696 C C . ASN A 1 90 ? -15.274 -7.282 7.492 1.00 96.94 90 ASN A C 1
ATOM 698 O O . ASN A 1 90 ? -15.508 -6.544 6.537 1.00 96.94 90 ASN A O 1
ATOM 702 N N . CYS A 1 91 ? -14.054 -7.354 8.032 1.00 97.88 91 CYS A N 1
ATOM 703 C CA . CYS A 1 91 ? -12.964 -6.463 7.644 1.00 97.88 91 CYS A CA 1
ATOM 704 C C . CYS A 1 91 ? -12.469 -6.730 6.214 1.00 97.88 91 CYS A C 1
ATOM 706 O O . CYS A 1 91 ? -12.284 -7.879 5.804 1.00 97.88 91 CYS A O 1
ATOM 708 N N . ARG A 1 92 ? -12.186 -5.672 5.448 1.00 97.38 92 ARG A N 1
ATOM 709 C CA . ARG A 1 92 ? -11.668 -5.746 4.073 1.00 97.38 92 ARG A CA 1
ATOM 710 C C . ARG A 1 92 ? -10.640 -4.641 3.828 1.00 97.38 92 ARG A C 1
ATOM 712 O O . ARG A 1 92 ? -10.935 -3.461 3.987 1.00 97.38 92 ARG A O 1
ATOM 719 N N . ILE A 1 93 ? -9.454 -5.019 3.359 1.00 98.19 93 ILE A N 1
ATOM 720 C CA . ILE A 1 93 ? -8.405 -4.112 2.881 1.00 98.19 93 ILE A CA 1
ATOM 721 C C . ILE A 1 93 ? -8.173 -4.386 1.397 1.00 98.19 93 ILE A C 1
ATOM 723 O O . ILE A 1 93 ? -7.719 -5.466 1.027 1.00 98.19 93 ILE A O 1
ATOM 727 N N . ASN A 1 94 ? -8.447 -3.392 0.553 1.00 97.88 94 ASN A N 1
ATOM 728 C CA . ASN A 1 94 ? -8.147 -3.415 -0.880 1.00 97.88 94 ASN A CA 1
ATOM 729 C C . ASN A 1 94 ? -7.384 -2.144 -1.255 1.00 97.88 94 ASN A C 1
ATOM 731 O O . ASN A 1 94 ? -7.936 -1.228 -1.861 1.00 97.88 94 ASN A O 1
ATOM 735 N N . ALA A 1 95 ? -6.134 -2.061 -0.813 1.00 97.94 95 ALA A N 1
ATOM 736 C CA . ALA A 1 95 ? -5.299 -0.879 -0.981 1.00 97.94 95 ALA A CA 1
ATOM 737 C C . ALA A 1 95 ? -4.531 -0.931 -2.303 1.00 97.94 95 ALA A C 1
ATOM 739 O O . ALA A 1 95 ? -4.109 -2.005 -2.743 1.00 97.94 95 ALA A O 1
ATOM 740 N N . TRP A 1 96 ? -4.294 0.231 -2.902 1.00 97.75 96 TRP A N 1
ATOM 741 C CA . TRP A 1 96 ? -3.424 0.365 -4.061 1.00 97.75 96 TRP A CA 1
ATOM 742 C C . TRP A 1 96 ? -2.602 1.648 -4.021 1.00 97.75 96 TRP A C 1
ATOM 744 O O . TRP A 1 96 ? -2.999 2.644 -3.415 1.00 97.75 96 TRP A O 1
ATOM 754 N N . VAL A 1 97 ? -1.465 1.614 -4.712 1.00 97.81 97 VAL A N 1
ATOM 755 C CA . VAL A 1 97 ? -0.617 2.778 -5.000 1.00 97.81 97 VAL A CA 1
ATOM 756 C C . VAL A 1 97 ? -0.415 2.901 -6.507 1.00 97.81 97 VAL A C 1
ATOM 758 O O . VAL A 1 97 ? -0.331 1.884 -7.201 1.00 97.81 97 VAL A O 1
ATOM 761 N N . GLN A 1 98 ? -0.340 4.130 -7.015 1.00 97.12 98 GLN A N 1
ATOM 762 C CA . GLN A 1 98 ? 0.107 4.396 -8.379 1.00 97.12 98 GLN A CA 1
ATOM 763 C C . GLN A 1 98 ? 1.633 4.450 -8.390 1.00 97.12 98 GLN A C 1
ATOM 765 O O . GLN A 1 98 ? 2.234 5.299 -7.730 1.00 97.12 98 GLN A O 1
ATOM 770 N N . LEU A 1 99 ? 2.274 3.566 -9.143 1.00 95.88 99 LEU A N 1
ATOM 771 C CA . LEU A 1 99 ? 3.726 3.397 -9.100 1.00 95.88 99 LEU A CA 1
ATOM 772 C C . LEU A 1 99 ? 4.472 4.567 -9.749 1.00 95.88 99 LEU A C 1
ATOM 774 O O . LEU A 1 99 ? 5.532 4.963 -9.270 1.00 95.88 99 LEU A O 1
ATOM 778 N N . SER A 1 100 ? 3.902 5.190 -10.779 1.00 95.31 100 SER A N 1
ATOM 779 C CA . SER A 1 100 ? 4.441 6.418 -11.370 1.00 95.31 100 SER A CA 1
ATOM 780 C C . SER A 1 100 ? 4.349 7.641 -10.456 1.00 95.31 100 SER A C 1
ATOM 782 O O . SER A 1 100 ? 5.052 8.617 -10.694 1.00 95.31 100 SER A O 1
ATOM 784 N N . SER A 1 101 ? 3.559 7.594 -9.380 1.00 96.50 101 SER A N 1
ATOM 785 C CA . SER A 1 101 ? 3.514 8.657 -8.364 1.00 96.50 101 SER A CA 1
ATOM 786 C C . SER A 1 101 ? 4.615 8.536 -7.302 1.00 96.50 101 SER A C 1
ATOM 788 O O . SER A 1 101 ? 4.556 9.199 -6.266 1.00 96.50 101 SER A O 1
ATOM 790 N N . VAL A 1 102 ? 5.592 7.650 -7.518 1.00 97.06 102 VAL A N 1
ATOM 791 C CA . VAL A 1 102 ? 6.712 7.467 -6.598 1.00 97.06 102 VAL A CA 1
ATOM 792 C C . VAL A 1 102 ? 7.509 8.759 -6.434 1.00 97.06 102 VAL A C 1
ATOM 794 O O . VAL A 1 102 ? 7.820 9.447 -7.406 1.00 97.06 102 VAL A O 1
ATOM 797 N N . ASN A 1 103 ? 7.851 9.056 -5.186 1.00 97.50 103 ASN A N 1
ATOM 798 C CA . ASN A 1 103 ? 8.609 10.229 -4.797 1.00 97.50 103 ASN A CA 1
ATOM 799 C C . ASN A 1 103 ? 9.628 9.832 -3.732 1.00 97.50 103 ASN A C 1
ATOM 801 O O . ASN A 1 103 ? 9.276 9.426 -2.624 1.00 97.50 103 ASN A O 1
ATOM 805 N N . SER A 1 104 ? 10.897 9.926 -4.090 1.00 96.56 104 SER A N 1
ATOM 806 C CA . SER A 1 104 ? 12.039 9.666 -3.220 1.00 96.56 104 SER A CA 1
ATOM 807 C C . SER A 1 104 ? 12.841 10.938 -2.933 1.00 96.56 104 SER A C 1
ATOM 809 O O . SER A 1 104 ? 13.968 10.855 -2.449 1.00 96.56 104 SER A O 1
ATOM 811 N N . GLY A 1 105 ? 12.286 12.104 -3.280 1.00 96.12 105 GLY A N 1
ATOM 812 C CA . GLY A 1 105 ? 12.948 13.401 -3.179 1.00 96.12 105 GLY A CA 1
ATOM 813 C C . GLY A 1 105 ? 14.009 13.664 -4.251 1.00 96.12 105 GLY A C 1
ATOM 814 O O . GLY A 1 105 ? 14.687 14.680 -4.164 1.00 96.12 105 GLY A O 1
ATOM 815 N N . GLU A 1 106 ? 14.161 12.795 -5.260 1.00 95.69 106 GLU A N 1
ATOM 816 C CA . GLU A 1 106 ? 15.238 12.894 -6.256 1.00 95.69 106 GLU A CA 1
ATOM 817 C C . GLU A 1 106 ? 14.693 12.825 -7.691 1.00 95.69 106 GLU A C 1
ATOM 819 O O . GLU A 1 106 ? 14.518 11.733 -8.246 1.00 95.69 106 GLU A O 1
ATOM 824 N N . PRO A 1 107 ? 14.474 13.976 -8.358 1.00 93.44 107 PRO A N 1
ATOM 825 C CA . PRO A 1 107 ? 13.851 14.028 -9.683 1.00 93.44 107 PRO A CA 1
ATOM 826 C C . PRO A 1 107 ? 14.548 13.178 -10.756 1.00 93.44 107 PRO A C 1
ATOM 828 O O . PRO A 1 107 ? 13.890 12.593 -11.617 1.00 93.44 107 PRO A O 1
ATOM 831 N N . GLN A 1 108 ? 15.881 13.059 -10.704 1.00 93.25 108 GLN A N 1
ATOM 832 C CA . GLN A 1 108 ? 16.645 12.247 -11.665 1.00 93.25 108 GLN A CA 1
ATOM 833 C C . GLN A 1 108 ? 16.446 10.736 -11.480 1.00 93.25 108 GLN A C 1
ATOM 835 O O . GLN A 1 108 ? 16.721 9.961 -12.396 1.00 93.25 108 GLN A O 1
ATOM 840 N N . ARG A 1 109 ? 15.945 10.313 -10.317 1.00 93.56 109 ARG A N 1
ATOM 841 C CA . ARG A 1 109 ? 15.592 8.928 -9.998 1.00 93.56 109 ARG A CA 1
ATOM 842 C C . ARG A 1 109 ? 14.101 8.667 -10.212 1.00 93.56 109 ARG A C 1
ATOM 844 O O . ARG A 1 109 ? 13.749 7.617 -10.751 1.00 93.56 109 ARG A O 1
ATOM 851 N N . ASP A 1 110 ? 13.262 9.631 -9.842 1.00 94.94 110 ASP A N 1
ATOM 852 C CA . ASP A 1 110 ? 11.798 9.526 -9.849 1.00 94.94 110 ASP A CA 1
ATOM 853 C C . ASP A 1 110 ? 11.169 9.809 -11.217 1.00 94.94 110 ASP A C 1
ATOM 855 O O . ASP A 1 110 ? 10.011 9.465 -11.436 1.00 94.94 110 ASP A O 1
ATOM 859 N N . GLY A 1 111 ? 11.898 10.448 -12.136 1.00 91.62 111 GLY A N 1
ATOM 860 C CA . GLY A 1 111 ? 11.358 10.901 -13.415 1.00 91.62 111 GLY A CA 1
ATOM 861 C C . GLY A 1 111 ? 10.928 9.779 -14.378 1.00 91.62 111 GLY A C 1
ATOM 862 O O . GLY A 1 111 ? 11.318 8.614 -14.230 1.00 91.62 111 GLY A O 1
ATOM 863 N N . PRO A 1 112 ? 10.152 10.114 -15.424 1.00 91.50 112 PRO A N 1
ATOM 864 C CA . PRO A 1 112 ? 9.753 9.149 -16.439 1.00 91.50 112 PRO A CA 1
ATOM 865 C C . PRO A 1 112 ? 10.944 8.468 -17.117 1.00 91.50 112 PRO A C 1
ATOM 867 O O . PRO A 1 112 ? 11.905 9.111 -17.539 1.00 91.50 112 PRO A O 1
ATOM 870 N N . GLY A 1 113 ? 10.902 7.136 -17.188 1.00 85.06 113 GLY A N 1
ATOM 871 C CA . GLY A 1 113 ? 11.988 6.333 -17.753 1.00 85.06 113 GLY A CA 1
ATOM 872 C C . GLY A 1 113 ? 13.298 6.326 -16.977 1.00 85.06 113 GLY A C 1
ATOM 873 O O . GLY A 1 113 ? 14.286 5.820 -17.507 1.00 85.06 113 GLY A O 1
ATOM 874 N N . ARG A 1 114 ? 13.327 6.896 -15.770 1.00 90.75 114 ARG A N 1
ATOM 875 C CA . ARG A 1 114 ? 14.472 6.819 -14.864 1.00 90.75 114 ARG A CA 1
ATOM 876 C C . ARG A 1 114 ? 14.455 5.506 -14.090 1.00 90.75 114 ARG A C 1
ATOM 878 O O . ARG A 1 114 ? 13.547 4.679 -14.241 1.00 90.75 114 ARG A O 1
ATOM 885 N N . CYS A 1 115 ? 15.498 5.295 -13.294 1.00 87.94 115 CYS A N 1
ATOM 886 C CA . CYS A 1 115 ? 15.751 4.006 -12.672 1.00 87.94 115 CYS A CA 1
ATOM 887 C C . CYS A 1 115 ? 14.612 3.577 -11.738 1.00 87.94 115 CYS A C 1
ATOM 889 O O . CYS A 1 115 ? 14.153 2.450 -11.870 1.00 87.94 115 CYS A O 1
ATOM 891 N N . LEU A 1 116 ? 14.076 4.446 -10.871 1.00 90.44 116 LEU A N 1
ATOM 892 C CA . LEU A 1 116 ? 13.100 4.008 -9.867 1.00 90.44 116 LEU A CA 1
ATOM 893 C C . LEU A 1 116 ? 11.780 3.546 -10.482 1.00 90.44 116 LEU A C 1
ATOM 895 O O . LEU A 1 116 ? 11.345 2.435 -10.203 1.00 90.44 116 LEU A O 1
ATOM 899 N N . ARG A 1 117 ? 11.171 4.340 -11.370 1.00 90.81 117 ARG A N 1
ATOM 900 C CA . ARG A 1 117 ? 9.923 3.934 -12.043 1.00 90.81 117 ARG A CA 1
ATOM 901 C C . ARG A 1 117 ? 10.106 2.658 -12.867 1.00 90.81 117 ARG A C 1
ATOM 903 O O . ARG A 1 117 ? 9.240 1.789 -12.837 1.00 9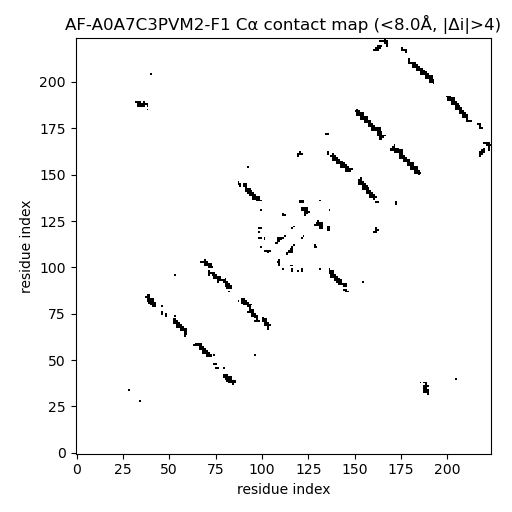0.81 117 ARG A O 1
ATOM 910 N N . SER A 1 118 ? 11.248 2.524 -13.544 1.00 86.12 118 SER A N 1
ATOM 911 C CA . SER A 1 118 ? 11.590 1.305 -14.288 1.00 86.12 118 SER A CA 1
ATOM 912 C C . SER A 1 118 ? 11.722 0.093 -13.357 1.00 86.12 118 SER A C 1
ATOM 914 O O . SER A 1 118 ? 11.170 -0.961 -13.654 1.00 86.12 118 SER A O 1
ATOM 916 N N . TYR A 1 119 ? 12.371 0.252 -12.196 1.00 86.31 119 TYR A N 1
ATOM 917 C CA . TYR A 1 119 ? 12.507 -0.802 -11.182 1.00 86.31 119 TYR A CA 1
ATOM 918 C C . TYR A 1 119 ? 11.182 -1.206 -10.531 1.00 86.31 119 TYR A C 1
ATOM 920 O O . TYR A 1 119 ? 11.045 -2.345 -10.091 1.00 86.31 119 TYR A O 1
ATOM 928 N N . LEU A 1 120 ? 10.210 -0.296 -10.465 1.00 89.44 120 LEU A N 1
ATOM 929 C CA . LEU A 1 120 ? 8.853 -0.604 -10.013 1.00 89.44 120 LEU A CA 1
ATOM 930 C C . LEU A 1 120 ? 8.010 -1.301 -11.097 1.00 89.44 120 LEU A C 1
ATOM 932 O O . LEU A 1 120 ? 6.875 -1.682 -10.830 1.00 89.44 120 LEU A O 1
ATOM 936 N N . GLY A 1 121 ? 8.545 -1.470 -12.309 1.00 86.38 121 GLY A N 1
ATOM 937 C CA . GLY A 1 121 ? 7.850 -2.122 -13.415 1.00 86.38 121 GLY A CA 1
ATOM 938 C C . GLY A 1 121 ? 6.924 -1.206 -14.215 1.00 86.38 121 GLY A C 1
ATOM 939 O O . GLY A 1 121 ? 6.188 -1.712 -15.058 1.00 86.38 121 GLY A O 1
ATOM 940 N N . VAL A 1 122 ? 6.967 0.118 -14.004 1.00 90.69 122 VAL A N 1
ATOM 941 C CA . VAL A 1 122 ? 6.151 1.080 -14.765 1.00 90.69 122 VAL A CA 1
ATOM 942 C C . VAL A 1 122 ? 6.554 1.041 -16.237 1.00 90.69 122 VAL A C 1
ATOM 944 O O . VAL A 1 122 ? 7.714 1.280 -16.585 1.00 90.69 122 VAL A O 1
ATOM 947 N N . THR A 1 123 ? 5.583 0.776 -17.105 1.00 88.06 123 THR A N 1
ATOM 948 C CA . THR A 1 123 ? 5.732 0.851 -18.561 1.00 88.06 123 THR A CA 1
ATOM 949 C C . THR A 1 123 ? 5.013 2.072 -19.115 1.00 88.06 123 THR A C 1
ATOM 951 O O . THR A 1 123 ? 4.107 2.626 -18.486 1.00 88.06 123 THR A O 1
ATOM 954 N N . TYR A 1 124 ? 5.461 2.512 -20.288 1.00 88.00 124 TYR A N 1
ATOM 955 C CA . TYR A 1 124 ? 4.926 3.678 -20.976 1.00 88.00 124 TYR A CA 1
ATOM 956 C C . TYR A 1 124 ? 4.380 3.265 -22.337 1.00 88.00 124 TYR A C 1
ATOM 958 O O . TYR A 1 124 ? 4.976 2.424 -23.008 1.00 88.00 124 TYR A O 1
ATOM 966 N N . LEU A 1 125 ? 3.257 3.864 -22.725 1.00 87.00 125 LEU A N 1
ATOM 967 C CA . LEU A 1 125 ? 2.578 3.600 -23.995 1.00 87.00 125 LEU A CA 1
ATOM 968 C C . LEU A 1 125 ? 3.151 4.433 -25.153 1.00 87.00 125 LEU A C 1
ATOM 970 O O . LEU A 1 125 ? 2.818 4.185 -26.308 1.00 87.00 125 LEU A O 1
ATOM 974 N N . ASP A 1 126 ? 4.008 5.413 -24.859 1.00 88.12 126 ASP A N 1
ATOM 975 C CA . ASP A 1 126 ? 4.634 6.295 -25.838 1.00 88.12 126 ASP A CA 1
ATOM 976 C C . ASP A 1 126 ? 6.164 6.357 -25.687 1.00 88.12 126 ASP A C 1
ATOM 978 O O . ASP A 1 126 ? 6.734 6.185 -24.606 1.00 88.12 126 ASP A O 1
ATOM 982 N N . THR A 1 127 ? 6.858 6.661 -26.787 1.00 86.44 127 THR A N 1
ATOM 983 C CA . THR A 1 127 ? 8.328 6.784 -26.814 1.00 86.44 127 THR A CA 1
ATOM 984 C C . THR A 1 127 ? 8.835 7.923 -25.925 1.00 86.44 127 THR A C 1
ATOM 986 O O . THR A 1 127 ? 9.936 7.841 -25.378 1.00 86.44 127 THR A O 1
ATOM 989 N N . ASN A 1 128 ? 8.014 8.960 -25.734 1.00 86.56 128 ASN A N 1
ATOM 990 C CA . ASN A 1 128 ? 8.337 10.115 -24.898 1.00 86.56 128 ASN A CA 1
ATOM 991 C C . ASN A 1 128 ? 8.119 9.856 -23.398 1.00 86.56 128 ASN A C 1
ATOM 993 O O . ASN A 1 128 ? 8.463 10.711 -22.583 1.00 86.56 128 ASN A O 1
ATOM 997 N N . LYS A 1 129 ? 7.593 8.681 -23.021 1.00 88.00 129 LYS A N 1
ATOM 998 C CA . LYS A 1 129 ? 7.335 8.276 -21.634 1.00 88.00 129 LYS A CA 1
ATOM 999 C C . LYS A 1 129 ? 6.429 9.255 -20.884 1.00 88.00 129 LYS A C 1
ATOM 1001 O O . LYS A 1 129 ? 6.635 9.532 -19.703 1.00 88.00 129 LYS A O 1
ATOM 1006 N N . THR A 1 130 ? 5.431 9.795 -21.571 1.00 86.38 130 THR A N 1
ATOM 1007 C CA . THR A 1 130 ? 4.452 10.724 -20.999 1.00 86.38 130 THR A CA 1
ATOM 1008 C C . THR A 1 130 ? 3.173 10.019 -20.557 1.00 86.38 130 THR A C 1
ATOM 1010 O O . THR A 1 130 ? 2.509 10.497 -19.639 1.00 86.38 130 THR A O 1
ATOM 1013 N N . ILE A 1 131 ? 2.862 8.857 -21.141 1.00 85.06 131 ILE A N 1
ATOM 1014 C CA . ILE A 1 131 ? 1.648 8.088 -20.848 1.00 85.06 131 ILE A CA 1
ATOM 1015 C C . ILE A 1 131 ? 2.044 6.753 -20.226 1.00 85.06 131 ILE A C 1
ATOM 1017 O O . ILE A 1 131 ? 2.749 5.964 -20.851 1.00 85.06 131 ILE A O 1
ATOM 1021 N N . THR A 1 132 ? 1.588 6.480 -19.005 1.00 88.69 132 THR A N 1
ATOM 1022 C CA . THR A 1 132 ? 1.813 5.192 -18.341 1.00 88.69 132 THR A CA 1
ATOM 1023 C C . THR A 1 132 ? 0.775 4.171 -18.780 1.00 88.69 132 THR A C 1
ATOM 1025 O O . THR A 1 132 ? -0.398 4.501 -18.949 1.00 88.69 132 THR A O 1
ATOM 1028 N N . ASP A 1 133 ? 1.190 2.915 -18.950 1.00 87.50 133 ASP A N 1
ATOM 1029 C CA . ASP A 1 133 ? 0.241 1.813 -19.092 1.00 87.50 133 ASP A CA 1
ATOM 1030 C C . ASP A 1 133 ? -0.465 1.606 -17.740 1.00 87.50 133 ASP A C 1
ATOM 1032 O O . ASP A 1 133 ? 0.194 1.173 -16.782 1.00 87.50 133 ASP A O 1
ATOM 1036 N N . PRO A 1 134 ? -1.787 1.863 -17.639 1.00 84.44 134 PRO A N 1
ATOM 1037 C CA . PRO A 1 134 ? -2.540 1.743 -16.387 1.00 84.44 134 PRO A CA 1
ATOM 1038 C C . PRO A 1 134 ? -2.444 0.353 -15.781 1.00 84.44 134 PRO A C 1
ATOM 1040 O O . PRO A 1 134 ? -2.600 0.153 -14.573 1.00 84.44 134 PRO A O 1
ATOM 1043 N N . ALA A 1 135 ? -2.205 -0.629 -16.640 1.00 83.06 135 ALA A N 1
ATOM 1044 C CA . ALA A 1 135 ? -2.022 -1.972 -16.216 1.00 83.06 135 ALA A CA 1
ATOM 1045 C C . ALA A 1 135 ? -0.717 -2.021 -15.374 1.00 83.06 135 ALA A C 1
ATOM 1047 O O . ALA A 1 135 ? -0.783 -2.325 -14.174 1.00 83.06 135 ALA A O 1
ATOM 1048 N N . SER A 1 136 ? 0.447 -1.681 -15.919 1.00 85.31 136 SER A N 1
ATOM 1049 C CA . SER A 1 136 ? 1.710 -1.660 -15.155 1.00 85.31 136 SER A CA 1
ATOM 1050 C C . SER A 1 136 ? 1.817 -0.606 -14.038 1.00 85.31 136 SER A C 1
ATOM 1052 O O . SER A 1 136 ? 2.664 -0.739 -13.161 1.00 85.31 136 SER A O 1
ATOM 1054 N N . ASP A 1 137 ? 0.962 0.419 -14.031 1.00 93.19 137 ASP A N 1
ATOM 1055 C CA . ASP A 1 137 ? 1.115 1.606 -13.177 1.00 93.19 137 ASP A CA 1
ATOM 1056 C C . ASP A 1 137 ? 0.532 1.470 -11.756 1.00 93.19 137 ASP A C 1
ATOM 1058 O O . ASP A 1 137 ? 0.388 2.458 -11.037 1.00 93.19 137 ASP A O 1
ATOM 1062 N N . THR A 1 138 ? 0.169 0.264 -11.308 1.00 95.44 138 THR A N 1
ATOM 1063 C CA . THR A 1 138 ? -0.373 0.073 -9.951 1.00 95.44 138 THR A CA 1
ATOM 1064 C C . THR A 1 138 ? 0.159 -1.164 -9.243 1.00 95.44 138 THR A C 1
ATOM 1066 O O . THR A 1 138 ? 0.299 -2.234 -9.836 1.00 95.44 138 THR A O 1
ATOM 1069 N N . ALA A 1 139 ? 0.360 -1.030 -7.933 1.00 96.56 139 ALA A N 1
ATOM 1070 C CA . ALA A 1 139 ? 0.555 -2.149 -7.017 1.00 96.56 139 ALA A CA 1
ATOM 1071 C C . ALA A 1 139 ? -0.610 -2.236 -6.036 1.00 96.56 139 ALA A C 1
ATOM 1073 O O . ALA A 1 139 ? -1.194 -1.216 -5.669 1.00 96.56 139 ALA A O 1
ATOM 1074 N N . TRP A 1 140 ? -0.960 -3.456 -5.636 1.00 97.56 140 TRP A N 1
ATOM 1075 C CA . TRP A 1 140 ? -2.174 -3.736 -4.871 1.00 97.56 140 TRP A CA 1
ATOM 1076 C C . TRP A 1 140 ? -1.895 -4.662 -3.699 1.00 97.56 140 TRP A C 1
ATOM 1078 O O . TRP A 1 140 ? -1.205 -5.659 -3.863 1.00 97.56 140 TRP A O 1
ATOM 1088 N N . PHE A 1 141 ? -2.526 -4.406 -2.559 1.00 98.50 141 PHE A N 1
ATOM 1089 C CA . PHE A 1 141 ? -2.666 -5.378 -1.479 1.00 98.50 141 PHE A CA 1
ATOM 1090 C C . PHE A 1 141 ? -4.149 -5.675 -1.257 1.00 98.50 141 PHE A C 1
ATOM 1092 O O . PHE A 1 141 ? -4.950 -4.757 -1.063 1.00 98.50 141 PHE A O 1
ATOM 1099 N N . ARG A 1 142 ? -4.515 -6.959 -1.287 1.00 98.50 142 ARG A N 1
ATOM 1100 C CA . ARG A 1 142 ? -5.891 -7.426 -1.073 1.00 98.50 142 ARG A CA 1
ATOM 1101 C C . ARG A 1 142 ? -5.923 -8.436 0.062 1.00 98.50 142 ARG A C 1
ATOM 1103 O O . ARG A 1 142 ? -5.353 -9.517 -0.075 1.00 98.50 142 ARG A O 1
ATOM 1110 N N . SER A 1 143 ? -6.580 -8.094 1.166 1.00 98.50 143 SER A N 1
ATOM 1111 C CA . SER A 1 143 ? -6.760 -9.008 2.295 1.00 98.50 143 SER A CA 1
ATOM 1112 C C . SER A 1 143 ? -7.777 -10.095 1.961 1.00 98.50 143 SER A C 1
ATOM 1114 O O . SER A 1 143 ? -8.859 -9.790 1.459 1.00 98.50 143 SER A O 1
ATOM 1116 N N . SER A 1 144 ? -7.477 -11.333 2.332 1.00 98.25 144 SER A N 1
ATOM 1117 C CA . SER A 1 144 ? -8.427 -12.445 2.366 1.00 98.25 144 SER A CA 1
ATOM 1118 C C . SER A 1 144 ? -8.942 -12.721 3.778 1.00 98.25 144 SER A C 1
ATOM 1120 O O . SER A 1 144 ? -10.077 -13.159 3.935 1.00 98.25 144 SER A O 1
ATOM 1122 N N . ASN A 1 145 ? -8.128 -12.453 4.801 1.00 97.75 145 ASN A N 1
ATOM 1123 C CA . ASN A 1 145 ? -8.484 -12.685 6.195 1.00 97.75 145 ASN A CA 1
ATOM 1124 C C . ASN A 1 145 ? -7.812 -11.654 7.109 1.00 97.75 145 ASN A C 1
ATOM 1126 O O . ASN A 1 145 ? -6.701 -11.204 6.825 1.00 97.75 145 ASN A O 1
ATOM 1130 N N . ILE A 1 146 ? -8.463 -11.296 8.214 1.00 98.44 146 ILE A N 1
ATOM 1131 C CA . ILE A 1 146 ? -7.913 -10.402 9.235 1.00 98.44 146 ILE A CA 1
ATOM 1132 C C . ILE A 1 146 ? -8.076 -11.069 10.595 1.00 98.44 146 ILE A C 1
ATOM 1134 O O . ILE A 1 146 ? -9.165 -11.497 10.964 1.00 98.44 146 ILE A O 1
ATOM 1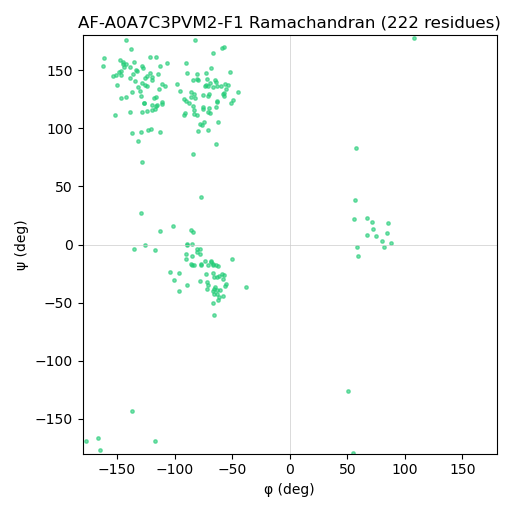138 N N . VAL A 1 147 ? -6.980 -11.154 11.345 1.00 97.19 147 VAL A N 1
ATOM 1139 C CA . VAL A 1 147 ? -6.943 -11.771 12.675 1.00 97.19 147 VAL A CA 1
ATOM 1140 C C . VAL A 1 147 ? -6.329 -10.817 13.690 1.00 97.19 147 VAL A C 1
ATOM 1142 O O . VAL A 1 147 ? -5.500 -9.973 13.346 1.00 97.19 147 VAL A O 1
ATOM 1145 N N . ARG A 1 148 ? -6.719 -10.953 14.958 1.00 96.69 148 ARG A N 1
ATOM 1146 C CA . ARG A 1 148 ? -6.084 -10.231 16.065 1.00 96.69 148 ARG A CA 1
ATOM 1147 C C . ARG A 1 148 ? -4.713 -10.852 16.357 1.00 96.69 148 ARG A C 1
ATOM 1149 O O . ARG A 1 148 ? -4.585 -12.073 16.383 1.00 96.69 148 ARG A O 1
ATOM 1156 N N . THR A 1 149 ? -3.692 -10.026 16.576 1.00 94.56 149 THR A N 1
ATOM 1157 C CA . THR A 1 149 ? -2.338 -10.472 16.946 1.00 94.56 149 THR A CA 1
ATOM 1158 C C . THR A 1 149 ? -1.681 -9.461 17.879 1.00 94.56 149 THR A C 1
ATOM 1160 O O . THR A 1 149 ? -1.617 -8.271 17.571 1.00 94.56 149 THR A O 1
ATOM 1163 N N . GLY A 1 150 ? -1.206 -9.919 19.040 1.00 93.19 150 GLY A N 1
ATOM 1164 C CA . GLY A 1 150 ? -0.664 -9.030 20.070 1.00 93.19 150 GLY A CA 1
ATOM 1165 C C . GLY A 1 150 ? -1.626 -7.879 20.392 1.00 93.19 150 GLY A C 1
ATOM 1166 O O . GLY A 1 150 ? -2.800 -8.102 20.685 1.00 93.19 150 GLY A O 1
ATOM 1167 N N . THR A 1 151 ? -1.128 -6.646 20.298 1.00 89.88 151 THR A N 1
ATOM 1168 C CA . THR A 1 151 ? -1.901 -5.410 20.509 1.00 89.88 151 THR A CA 1
ATOM 1169 C C . THR A 1 151 ? -2.581 -4.868 19.244 1.00 89.88 151 THR A C 1
ATOM 1171 O O . THR A 1 151 ? -3.252 -3.841 19.312 1.00 89.88 151 THR A O 1
ATOM 1174 N N . GLY A 1 152 ? -2.435 -5.536 18.096 1.00 95.56 152 GLY A N 1
ATOM 1175 C CA . GLY A 1 152 ? -2.972 -5.095 16.810 1.00 95.56 152 GLY A CA 1
ATOM 1176 C C . GLY A 1 152 ? -3.606 -6.232 16.012 1.00 95.56 152 GLY A C 1
ATOM 1177 O O . GLY A 1 152 ? -4.264 -7.127 16.553 1.00 95.56 152 GLY A O 1
ATOM 1178 N N . TYR A 1 153 ? -3.418 -6.179 14.697 1.00 97.88 153 TYR A N 1
ATOM 1179 C CA . TYR A 1 153 ? -4.058 -7.055 13.726 1.00 97.88 153 TYR A CA 1
ATOM 1180 C C . TYR A 1 153 ? -3.067 -7.489 12.642 1.00 97.88 153 TYR A C 1
ATOM 1182 O O . TYR A 1 153 ? -2.105 -6.786 12.324 1.00 97.88 153 TYR A O 1
ATOM 1190 N N . ALA A 1 154 ? -3.315 -8.657 12.057 1.00 98.31 154 ALA A N 1
ATOM 1191 C CA . ALA A 1 154 ? -2.641 -9.130 10.858 1.00 98.31 154 ALA A CA 1
ATOM 1192 C C . ALA A 1 154 ? -3.681 -9.339 9.760 1.00 98.31 154 ALA A C 1
ATOM 1194 O O . ALA A 1 154 ? -4.599 -10.144 9.909 1.00 98.31 154 ALA A O 1
ATOM 1195 N N . ALA A 1 155 ? -3.519 -8.623 8.653 1.00 98.56 155 ALA A N 1
ATOM 1196 C CA . ALA A 1 155 ? -4.236 -8.866 7.417 1.00 98.56 155 ALA A CA 1
ATOM 1197 C C . ALA A 1 155 ? -3.420 -9.820 6.546 1.00 98.56 155 ALA A C 1
ATOM 1199 O O . ALA A 1 155 ? -2.352 -9.470 6.045 1.00 98.56 155 ALA A O 1
ATOM 1200 N N . ILE A 1 156 ? -3.934 -11.030 6.374 1.00 98.56 156 ILE A N 1
ATOM 1201 C CA . ILE A 1 156 ? -3.403 -12.038 5.461 1.00 98.56 156 ILE A CA 1
ATOM 1202 C C . ILE A 1 156 ? -4.014 -11.756 4.094 1.00 98.56 156 ILE A C 1
ATOM 1204 O O . ILE A 1 156 ? -5.225 -11.555 3.982 1.00 98.56 156 ILE A O 1
ATOM 1208 N N . GLY A 1 157 ? -3.191 -11.706 3.053 1.00 98.31 157 GLY A N 1
ATOM 1209 C CA . GLY A 1 157 ? -3.664 -11.347 1.728 1.00 98.31 157 GLY A CA 1
ATOM 1210 C C . GLY A 1 157 ? -2.678 -11.648 0.617 1.00 98.31 157 GLY A C 1
ATOM 1211 O O . GLY A 1 157 ? -1.690 -12.360 0.793 1.00 98.31 157 GLY A O 1
ATOM 1212 N N . THR A 1 158 ? -2.963 -11.078 -0.544 1.00 98.62 158 THR A N 1
ATOM 1213 C CA . THR A 1 158 ? -2.110 -11.163 -1.726 1.00 98.62 158 THR A CA 1
ATOM 1214 C C . THR A 1 158 ? -1.616 -9.770 -2.079 1.00 98.62 158 THR A C 1
ATOM 1216 O O . THR A 1 158 ? -2.411 -8.835 -2.226 1.00 98.62 158 THR A O 1
ATOM 1219 N N . PHE A 1 159 ? -0.301 -9.639 -2.219 1.00 98.31 159 PHE A N 1
ATOM 1220 C CA . PHE A 1 159 ? 0.341 -8.462 -2.775 1.00 98.31 159 PHE A CA 1
ATOM 1221 C C . PHE A 1 159 ? 0.597 -8.685 -4.266 1.00 98.31 159 PHE A C 1
ATOM 1223 O O . PHE A 1 159 ? 1.085 -9.740 -4.667 1.00 98.31 159 PHE A O 1
ATOM 1230 N N . TYR A 1 160 ? 0.239 -7.699 -5.080 1.00 96.38 160 TYR A N 1
ATOM 1231 C CA . TYR A 1 160 ? 0.430 -7.683 -6.524 1.00 96.38 160 TYR A CA 1
ATOM 1232 C C . TYR A 1 160 ? 1.383 -6.545 -6.849 1.00 96.38 160 TYR A C 1
ATOM 1234 O O . TYR A 1 160 ? 1.074 -5.381 -6.573 1.00 96.38 160 TYR A O 1
ATOM 1242 N N . PHE A 1 161 ? 2.521 -6.879 -7.441 1.00 94.56 161 PHE A N 1
ATOM 1243 C CA . PHE A 1 161 ? 3.572 -5.922 -7.742 1.00 94.56 161 PHE A CA 1
ATOM 1244 C C . PHE A 1 161 ? 4.333 -6.374 -8.978 1.00 94.56 161 PHE A C 1
ATOM 1246 O O . PHE A 1 161 ? 4.638 -7.554 -9.111 1.00 94.56 161 PHE A O 1
ATOM 1253 N N . ASN A 1 162 ? 4.637 -5.435 -9.874 1.00 90.31 162 ASN A N 1
ATOM 1254 C CA . ASN A 1 162 ? 5.256 -5.724 -11.165 1.00 90.31 162 ASN A CA 1
ATOM 1255 C C . ASN A 1 162 ? 4.468 -6.756 -12.005 1.00 90.31 162 ASN A C 1
ATOM 1257 O O . ASN A 1 162 ? 3.361 -7.198 -11.657 1.00 90.31 162 ASN A O 1
ATOM 1261 N N . ARG A 1 163 ? 4.992 -7.063 -13.191 1.00 87.88 163 ARG A N 1
ATOM 1262 C CA . ARG A 1 163 ? 4.317 -7.860 -14.209 1.00 87.88 163 ARG A CA 1
ATOM 1263 C C . ARG A 1 163 ? 5.295 -8.694 -15.006 1.00 87.88 163 ARG A C 1
ATOM 1265 O O . ARG A 1 163 ? 6.424 -8.271 -15.241 1.00 87.88 163 ARG A O 1
ATOM 1272 N N . TYR A 1 164 ? 4.803 -9.838 -15.452 1.00 87.75 164 TYR A N 1
ATOM 1273 C CA . TYR A 1 164 ? 5.468 -10.648 -16.451 1.00 87.75 164 TYR A CA 1
ATOM 1274 C C . TYR A 1 164 ? 5.529 -9.907 -17.783 1.00 87.75 164 TYR A C 1
ATOM 1276 O O . TYR A 1 164 ? 4.573 -9.221 -18.162 1.00 87.75 164 TYR A O 1
ATOM 1284 N N . ARG A 1 165 ? 6.653 -10.063 -18.476 1.00 83.12 165 ARG A N 1
ATOM 1285 C CA . ARG A 1 165 ? 6.900 -9.511 -19.806 1.00 83.12 165 ARG A CA 1
ATOM 1286 C C . ARG A 1 165 ? 7.212 -10.631 -20.779 1.00 83.12 165 ARG A C 1
ATOM 1288 O O . ARG A 1 165 ? 7.745 -11.667 -20.394 1.00 83.12 165 ARG A O 1
ATOM 1295 N N . ALA A 1 166 ? 6.840 -10.475 -22.041 1.00 79.38 166 ALA A N 1
ATOM 1296 C CA . ALA A 1 166 ? 7.218 -11.466 -23.039 1.00 79.38 166 ALA A CA 1
ATOM 1297 C C . ALA A 1 166 ? 8.736 -11.392 -23.337 1.00 79.38 166 ALA A C 1
ATOM 1299 O O . ALA A 1 166 ? 9.237 -10.289 -23.552 1.00 79.38 166 ALA A O 1
ATOM 1300 N N . PRO A 1 167 ? 9.454 -12.528 -23.432 1.00 85.62 167 PRO A N 1
ATOM 1301 C CA . PRO A 1 167 ? 8.995 -13.897 -23.198 1.00 85.62 167 PRO A CA 1
ATOM 1302 C C . PRO A 1 167 ? 9.180 -14.336 -21.732 1.00 85.62 167 PRO A C 1
ATOM 1304 O O . PRO A 1 167 ? 10.294 -14.390 -21.233 1.00 85.62 167 PRO A O 1
ATOM 1307 N N . SER A 1 168 ? 8.104 -14.753 -21.060 1.00 85.75 168 SER A N 1
ATOM 1308 C CA . SER A 1 168 ? 8.174 -15.266 -19.673 1.00 85.75 168 SER A CA 1
ATOM 1309 C C . SER A 1 168 ? 7.382 -16.538 -19.409 1.00 85.75 168 SER A C 1
ATOM 1311 O O . SER A 1 168 ? 7.425 -17.080 -18.305 1.00 85.75 168 SER A O 1
ATOM 1313 N N . GLY A 1 169 ? 6.646 -17.020 -20.412 1.00 87.06 169 GLY A N 1
ATOM 1314 C CA . GLY A 1 169 ? 5.683 -18.113 -20.258 1.00 87.06 169 GLY A CA 1
ATOM 1315 C C . GLY A 1 169 ? 4.320 -17.673 -19.715 1.00 87.06 169 GLY A C 1
ATOM 1316 O O . GLY A 1 169 ? 3.411 -18.496 -19.645 1.00 87.06 169 GLY A O 1
ATOM 1317 N N . TYR A 1 170 ? 4.145 -16.388 -19.396 1.00 88.00 170 TYR A N 1
ATOM 1318 C CA . TYR A 1 170 ? 2.859 -15.789 -19.047 1.00 88.00 170 TYR A CA 1
ATOM 1319 C C . TYR A 1 170 ? 2.422 -14.797 -20.133 1.00 88.00 170 TYR A C 1
ATOM 1321 O O . TYR A 1 170 ? 3.278 -14.233 -20.822 1.00 88.00 170 TYR A O 1
ATOM 1329 N N . PRO A 1 171 ? 1.107 -14.548 -20.300 1.00 88.56 171 PRO A N 1
ATOM 1330 C CA . PRO A 1 171 ? 0.640 -13.450 -21.137 1.00 88.56 171 PRO A CA 1
ATOM 1331 C C . PRO A 1 171 ? 1.288 -12.131 -20.706 1.00 88.56 171 PRO A C 1
ATOM 1333 O O . PRO A 1 171 ? 1.381 -11.849 -19.505 1.00 88.56 171 PRO A O 1
ATOM 1336 N N . ASP A 1 172 ? 1.719 -11.330 -21.677 1.00 84.81 172 ASP A N 1
ATOM 1337 C CA . ASP A 1 172 ? 2.366 -10.045 -21.420 1.00 84.81 172 ASP A CA 1
ATOM 1338 C C . ASP A 1 172 ? 1.483 -9.145 -20.541 1.00 84.81 172 ASP A C 1
ATOM 1340 O O . ASP A 1 172 ? 0.265 -9.052 -20.723 1.00 84.81 172 ASP A O 1
ATOM 1344 N N . GLY A 1 173 ? 2.086 -8.534 -19.522 1.00 83.62 173 GLY A N 1
ATOM 1345 C CA . GLY A 1 173 ? 1.381 -7.706 -18.549 1.00 83.62 173 GLY A CA 1
ATOM 1346 C C . GLY A 1 173 ? 0.647 -8.475 -17.440 1.00 83.62 173 GLY A C 1
ATOM 1347 O O . GLY A 1 173 ? 0.015 -7.837 -16.592 1.00 83.62 173 GLY A O 1
ATOM 1348 N N . THR A 1 174 ? 0.727 -9.808 -17.376 1.00 89.44 174 THR A N 1
ATOM 1349 C CA . THR A 1 174 ? 0.172 -10.578 -16.246 1.00 89.44 174 THR A CA 1
ATOM 1350 C C . THR A 1 174 ? 0.803 -10.115 -14.929 1.00 89.44 174 THR A C 1
ATOM 1352 O O . THR A 1 174 ? 2.022 -10.024 -14.815 1.00 89.44 174 THR A O 1
ATOM 1355 N N . ARG A 1 175 ? -0.014 -9.806 -13.911 1.00 91.44 175 ARG A N 1
ATOM 1356 C CA . ARG A 1 175 ? 0.484 -9.352 -12.599 1.00 91.44 175 ARG A CA 1
ATOM 1357 C C . ARG A 1 175 ? 1.242 -10.466 -11.888 1.00 91.44 175 ARG A C 1
ATOM 1359 O O . ARG A 1 175 ? 0.727 -11.576 -11.786 1.00 91.44 175 ARG A O 1
ATOM 1366 N N . ILE A 1 176 ? 2.397 -10.137 -11.313 1.00 94.19 176 ILE A N 1
ATOM 1367 C CA . ILE A 1 176 ? 3.085 -11.042 -10.389 1.00 94.19 176 ILE A CA 1
ATOM 1368 C C . ILE A 1 176 ? 2.455 -10.861 -9.006 1.00 94.19 176 ILE A C 1
ATOM 1370 O O . ILE A 1 176 ? 2.270 -9.736 -8.530 1.00 94.19 176 ILE A O 1
ATOM 1374 N N . SER A 1 177 ? 2.076 -11.967 -8.371 1.00 96.44 177 SER A N 1
ATOM 1375 C CA . SER A 1 177 ? 1.365 -11.955 -7.095 1.00 96.44 177 SER A CA 1
ATOM 1376 C C . SER A 1 177 ? 1.995 -12.908 -6.094 1.00 96.44 177 SER A C 1
ATOM 1378 O O . SER A 1 177 ? 2.264 -14.055 -6.441 1.00 96.44 177 SER A O 1
ATOM 1380 N N . GLN A 1 178 ? 2.158 -12.461 -4.850 1.00 97.81 178 GLN A N 1
ATOM 1381 C CA . GLN A 1 178 ? 2.648 -13.291 -3.750 1.00 97.81 178 GLN A CA 1
ATOM 1382 C C . GLN A 1 178 ? 1.770 -13.124 -2.508 1.00 97.81 178 GLN A C 1
ATOM 1384 O O . GLN A 1 178 ? 1.227 -12.036 -2.278 1.00 97.81 178 GLN A O 1
ATOM 1389 N N . PRO A 1 179 ? 1.640 -14.165 -1.671 1.00 98.25 179 PRO A N 1
ATOM 1390 C CA . PRO A 1 179 ? 1.088 -14.014 -0.334 1.00 98.25 179 PRO A CA 1
ATOM 1391 C C . PRO A 1 179 ? 1.874 -12.971 0.469 1.00 98.25 179 PRO A C 1
ATOM 1393 O O . PRO A 1 179 ? 3.102 -12.934 0.428 1.00 98.25 179 PRO A O 1
ATOM 1396 N N . ALA A 1 180 ? 1.165 -12.133 1.217 1.00 98.19 180 ALA A N 1
ATOM 1397 C CA . ALA A 1 180 ? 1.761 -11.140 2.100 1.00 98.19 180 ALA A CA 1
ATOM 1398 C C . ALA A 1 180 ? 0.928 -10.987 3.376 1.00 98.19 180 ALA A C 1
ATOM 1400 O O . ALA A 1 180 ? -0.287 -11.207 3.378 1.00 98.19 180 ALA A O 1
ATOM 1401 N N . VAL A 1 181 ? 1.590 -10.581 4.459 1.00 98.31 181 VAL A N 1
ATOM 1402 C CA . VAL A 1 181 ? 0.943 -10.282 5.739 1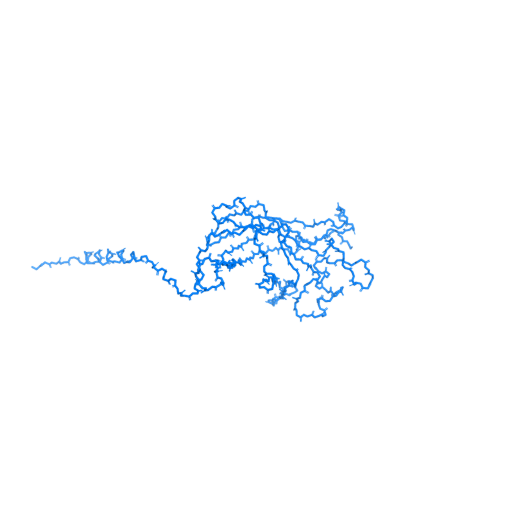.00 98.31 181 VAL A CA 1
ATOM 1403 C C . VAL A 1 181 ? 1.206 -8.826 6.098 1.00 98.31 181 VAL A C 1
ATOM 1405 O O . VAL A 1 181 ? 2.350 -8.431 6.321 1.00 98.31 181 VAL A O 1
ATOM 1408 N N . LEU A 1 182 ? 0.136 -8.036 6.155 1.00 98.50 182 LEU A N 1
ATOM 1409 C CA . LEU A 1 182 ? 0.142 -6.661 6.640 1.00 98.50 182 LEU A CA 1
ATOM 1410 C C . LEU A 1 182 ? -0.165 -6.656 8.133 1.00 98.50 182 LEU A C 1
ATOM 1412 O O . LEU A 1 182 ? -1.282 -6.957 8.545 1.00 98.50 182 LEU A O 1
ATOM 1416 N N . TYR A 1 183 ? 0.820 -6.276 8.938 1.00 98.38 183 TYR A N 1
ATOM 1417 C CA . TYR A 1 183 ? 0.614 -6.015 10.357 1.00 98.38 183 TYR A CA 1
ATOM 1418 C C . TYR A 1 183 ? 0.160 -4.576 10.527 1.00 98.38 183 TYR A C 1
ATOM 1420 O O . TYR A 1 183 ? 0.821 -3.666 10.023 1.00 98.38 183 TYR A O 1
ATOM 1428 N N . PHE A 1 184 ? -0.954 -4.362 11.219 1.00 97.94 184 PHE A N 1
ATOM 1429 C CA . PHE A 1 184 ? -1.511 -3.030 11.408 1.00 97.94 184 PHE A CA 1
ATOM 1430 C C . PHE A 1 184 ? -2.172 -2.858 12.776 1.00 97.94 184 PHE A C 1
ATOM 1432 O O . PHE A 1 184 ? -2.589 -3.819 13.420 1.00 97.94 184 PHE A O 1
ATOM 1439 N N . THR A 1 185 ? -2.268 -1.609 13.208 1.00 96.31 185 THR A N 1
ATOM 1440 C C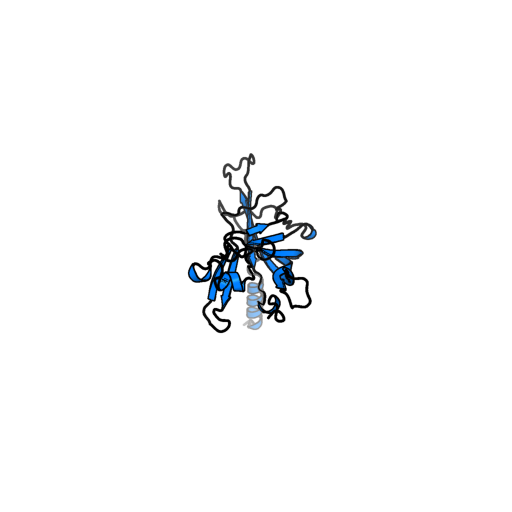A . THR A 1 185 ? -2.846 -1.190 14.481 1.00 96.31 185 THR A CA 1
ATOM 1441 C C . THR A 1 185 ? -3.951 -0.185 14.205 1.00 96.31 185 THR A C 1
ATOM 1443 O O . THR A 1 185 ? -3.785 0.717 13.385 1.00 96.31 185 THR A O 1
ATOM 1446 N N . TYR A 1 186 ? -5.076 -0.345 14.897 1.00 95.12 186 TYR A N 1
ATOM 1447 C CA . TYR A 1 186 ? -6.101 0.686 15.004 1.00 95.12 186 TYR A CA 1
ATOM 1448 C C . TYR A 1 186 ? -5.687 1.646 16.120 1.00 95.12 186 TYR A C 1
ATOM 1450 O O . TYR A 1 186 ? -5.577 1.242 17.275 1.00 95.12 186 TYR A O 1
ATOM 1458 N N . ASN A 1 187 ? -5.417 2.896 15.760 1.00 92.62 187 ASN A N 1
ATOM 1459 C CA . ASN A 1 187 ? -4.877 3.912 16.663 1.00 92.62 187 ASN A CA 1
ATOM 1460 C C . ASN A 1 187 ? -5.977 4.629 17.471 1.00 92.62 187 ASN A C 1
ATOM 1462 O O . ASN A 1 187 ? -5.670 5.529 18.247 1.00 92.62 187 ASN A O 1
ATOM 1466 N N . GLY A 1 188 ? -7.244 4.250 17.278 1.00 89.31 188 GLY A N 1
ATOM 1467 C CA . GLY A 1 188 ? -8.402 4.868 17.916 1.00 89.31 188 GLY A CA 1
ATOM 1468 C C . GLY A 1 188 ? -9.241 5.707 16.954 1.00 89.31 188 GLY A C 1
ATOM 1469 O O . GLY A 1 188 ? -8.925 5.837 15.766 1.00 89.31 188 GLY A O 1
ATOM 1470 N N . THR A 1 189 ? -10.327 6.252 17.499 1.00 87.31 189 THR A N 1
ATOM 1471 C CA . THR A 1 189 ? -11.206 7.196 16.810 1.00 87.31 189 THR A CA 1
ATOM 1472 C C . THR A 1 189 ? -11.394 8.419 17.688 1.00 87.31 189 THR A C 1
ATOM 1474 O O . THR A 1 189 ? -11.566 8.294 18.898 1.00 87.31 189 THR A O 1
ATOM 1477 N N . THR A 1 190 ? -11.380 9.590 17.071 1.00 83.94 190 THR A N 1
ATOM 1478 C CA . THR A 1 190 ? -11.597 10.861 17.761 1.00 83.94 190 THR A CA 1
ATOM 1479 C C . THR A 1 190 ? -12.720 11.612 17.068 1.00 83.94 190 THR A C 1
ATOM 1481 O O . THR A 1 190 ? -12.782 11.626 15.836 1.00 83.94 190 THR A O 1
ATOM 1484 N N . ASP A 1 191 ? -13.601 12.205 17.863 1.00 80.38 191 ASP A N 1
ATOM 1485 C CA . ASP A 1 191 ? -14.597 13.162 17.397 1.00 80.38 191 ASP A CA 1
ATOM 1486 C C . ASP A 1 191 ? -13.966 14.555 17.233 1.00 80.38 191 ASP A C 1
ATOM 1488 O O . ASP A 1 191 ? -13.067 14.938 17.985 1.00 80.38 191 ASP A O 1
ATOM 1492 N N . PHE A 1 192 ? -14.383 15.274 16.198 1.00 76.00 192 PHE A N 1
ATOM 1493 C CA . PHE A 1 192 ? -13.751 16.502 15.732 1.00 76.00 192 PHE A CA 1
ATOM 1494 C C . PHE A 1 192 ? -14.640 17.744 15.826 1.00 76.00 192 PHE A C 1
ATOM 1496 O O . PHE A 1 192 ? -14.133 18.818 15.501 1.00 76.00 192 PHE A O 1
ATOM 1503 N N . ASP A 1 193 ? -15.918 17.644 16.208 1.00 70.81 193 ASP A N 1
ATOM 1504 C CA . ASP A 1 193 ? -16.781 18.833 16.305 1.00 70.81 193 ASP A CA 1
ATOM 1505 C C . ASP A 1 193 ? -16.767 19.523 17.682 1.00 70.81 193 ASP A C 1
ATOM 1507 O O . ASP A 1 193 ? -17.027 20.720 17.761 1.00 70.81 193 ASP A O 1
ATOM 1511 N N . THR A 1 194 ? -16.212 18.884 18.717 1.00 63.28 194 THR A N 1
ATOM 1512 C CA . THR A 1 194 ? -15.783 19.484 20.006 1.00 63.28 194 THR A CA 1
ATOM 1513 C C . THR A 1 194 ? -16.846 20.207 20.841 1.00 63.28 194 THR A C 1
ATOM 1515 O O . THR A 1 194 ? -16.514 20.641 21.947 1.00 63.28 194 THR A O 1
ATOM 1518 N N . ASP A 1 195 ? -18.094 20.328 20.393 1.00 70.88 195 ASP A N 1
ATOM 1519 C CA . ASP A 1 195 ? -19.178 20.906 21.198 1.00 70.88 195 ASP A CA 1
ATOM 1520 C C . ASP A 1 195 ? -19.856 19.862 22.103 1.00 70.88 195 ASP A C 1
ATOM 1522 O O . ASP A 1 195 ? -20.461 20.230 23.114 1.00 70.88 195 ASP A O 1
ATOM 1526 N N . GLY A 1 196 ? -19.649 18.570 21.819 1.00 66.12 196 GLY A N 1
ATOM 1527 C CA . GLY A 1 196 ? -20.095 17.459 22.655 1.00 66.12 196 GLY A CA 1
ATOM 1528 C C . GLY A 1 196 ? -21.614 17.316 22.701 1.00 66.12 196 GLY A C 1
ATOM 1529 O O . GLY A 1 196 ? -22.138 16.760 23.672 1.00 66.12 196 GLY A O 1
ATOM 1530 N N . ASP A 1 197 ? -22.318 17.840 21.696 1.00 74.44 197 ASP A N 1
ATOM 1531 C CA . ASP A 1 197 ? -23.777 17.827 21.636 1.00 74.44 197 ASP A CA 1
ATOM 1532 C C . ASP A 1 197 ? -24.350 16.577 20.935 1.00 74.44 197 ASP A C 1
ATOM 1534 O O . ASP A 1 197 ? -25.560 16.332 20.997 1.00 74.44 197 ASP A O 1
ATOM 1538 N N . GLY A 1 198 ? -23.490 15.754 20.321 1.00 66.00 198 GLY A N 1
ATOM 1539 C CA . GLY A 1 198 ? -23.882 14.536 19.612 1.00 66.00 198 GLY A CA 1
ATOM 1540 C C . GLY A 1 198 ? -24.597 14.804 18.281 1.00 66.00 198 GLY A C 1
ATOM 1541 O O . GLY A 1 198 ? -25.265 13.910 17.748 1.00 66.00 198 GLY A O 1
ATOM 1542 N N . THR A 1 199 ? -24.542 16.041 17.781 1.00 64.94 199 THR A N 1
ATOM 1543 C CA . THR A 1 199 ? -25.313 16.568 16.660 1.00 64.94 199 THR A CA 1
ATOM 1544 C C . THR A 1 199 ? -24.372 17.118 15.585 1.00 64.94 199 THR A C 1
ATOM 1546 O O . THR A 1 199 ? -24.017 18.289 15.563 1.00 64.94 199 THR A O 1
ATOM 1549 N N . ASN A 1 200 ? -24.125 16.300 14.555 1.00 68.56 200 ASN A N 1
ATOM 1550 C CA . ASN A 1 200 ? -23.174 16.531 13.449 1.00 68.56 200 ASN A CA 1
ATOM 1551 C C . ASN A 1 200 ? -21.713 16.124 13.722 1.00 68.56 200 ASN A C 1
ATOM 1553 O O . ASN A 1 200 ? -20.845 16.482 12.913 1.00 68.56 200 ASN A O 1
ATOM 1557 N N . ASP A 1 201 ? -21.489 15.273 14.729 1.00 70.12 201 ASP A N 1
ATOM 1558 C CA . ASP A 1 201 ? -20.191 14.681 15.060 1.00 70.12 201 ASP A CA 1
ATOM 1559 C C . ASP A 1 201 ? -19.440 14.163 13.831 1.00 70.12 201 ASP A C 1
ATOM 1561 O O . ASP A 1 201 ? -19.950 13.400 12.994 1.00 70.12 201 ASP A O 1
ATOM 1565 N N . LYS A 1 202 ? -18.167 14.550 13.739 1.00 80.12 202 LYS A N 1
ATOM 1566 C CA . LYS A 1 202 ? -17.263 14.118 12.669 1.00 80.12 202 LYS A CA 1
ATOM 1567 C C . LYS A 1 202 ? -16.187 13.231 13.249 1.00 80.12 202 LYS A C 1
ATOM 1569 O O . LYS A 1 202 ? -15.139 13.694 13.683 1.00 80.12 202 LYS A O 1
ATOM 1574 N N . TYR A 1 203 ? -16.402 11.930 13.153 1.00 85.75 203 TYR A N 1
ATOM 1575 C CA . TYR A 1 203 ? -15.435 10.955 13.628 1.00 85.75 203 TYR A CA 1
ATOM 1576 C C . TYR A 1 203 ? -14.288 10.734 12.635 1.00 85.75 203 TYR A C 1
ATOM 1578 O O . TYR A 1 203 ? -14.478 10.675 11.417 1.00 85.75 203 TYR A O 1
ATOM 1586 N N . ARG A 1 204 ? -13.074 10.560 13.166 1.00 89.62 204 ARG A N 1
ATOM 1587 C CA . ARG A 1 204 ? -11.885 10.142 12.410 1.00 89.62 204 ARG A CA 1
ATOM 1588 C C . ARG A 1 204 ? -11.244 8.930 13.057 1.00 89.62 204 ARG A C 1
ATOM 1590 O O . ARG A 1 204 ? -10.816 9.006 14.202 1.00 89.62 204 ARG A O 1
ATOM 1597 N N . ALA A 1 205 ? -11.125 7.850 12.296 1.00 93.06 205 ALA A N 1
ATOM 1598 C CA . ALA A 1 205 ? -10.407 6.646 12.682 1.00 93.06 205 ALA A CA 1
ATOM 1599 C C . ALA A 1 205 ? -9.000 6.664 12.075 1.00 93.06 205 ALA A C 1
ATOM 1601 O O . ALA A 1 205 ? -8.826 7.022 10.909 1.00 93.06 205 ALA A O 1
ATOM 1602 N N . SER A 1 206 ? -7.996 6.255 12.850 1.00 94.25 206 SER A N 1
ATOM 1603 C CA . SER A 1 206 ? -6.605 6.204 12.389 1.00 94.25 206 SER A CA 1
ATOM 1604 C C . SER A 1 206 ? -6.042 4.791 12.457 1.00 94.25 206 SER A C 1
ATOM 1606 O O . SER A 1 206 ? -6.338 4.025 13.375 1.00 94.25 206 SER A O 1
ATOM 1608 N N . PHE A 1 207 ? -5.200 4.453 11.482 1.00 97.06 207 PHE A N 1
ATOM 1609 C CA . PHE A 1 207 ? -4.525 3.164 11.390 1.00 97.06 207 PHE A CA 1
ATOM 1610 C C . PHE A 1 207 ? -3.058 3.364 11.024 1.00 97.06 207 PHE A C 1
ATOM 1612 O O . PHE A 1 207 ? -2.704 4.271 10.273 1.00 97.06 207 PHE A O 1
ATOM 1619 N N . SER A 1 208 ? -2.196 2.496 11.540 1.00 97.31 208 SER A N 1
ATOM 1620 C CA . SER A 1 208 ? -0.795 2.395 11.129 1.00 97.31 208 SER A CA 1
ATOM 1621 C C . SER A 1 208 ? -0.498 0.956 10.732 1.00 97.31 208 SER A C 1
ATOM 1623 O O . SER A 1 208 ? -1.039 0.034 11.332 1.00 97.31 208 SER A O 1
ATOM 1625 N N . GLY A 1 209 ? 0.329 0.726 9.712 1.00 96.94 209 GLY A N 1
ATOM 1626 C CA . GLY A 1 209 ? 0.623 -0.637 9.279 1.00 96.94 209 GLY A CA 1
ATOM 1627 C C . GLY A 1 209 ? 1.884 -0.767 8.444 1.00 96.94 209 GLY A C 1
ATOM 1628 O O . GLY A 1 209 ? 2.397 0.211 7.904 1.00 96.94 209 GLY A O 1
ATOM 1629 N N . ARG A 1 210 ? 2.399 -1.996 8.369 1.00 97.75 210 ARG A N 1
ATOM 1630 C CA . ARG A 1 210 ? 3.589 -2.356 7.596 1.00 97.75 210 ARG A CA 1
ATOM 1631 C C . ARG A 1 210 ? 3.536 -3.801 7.112 1.00 97.75 210 ARG A C 1
ATOM 1633 O O . ARG A 1 210 ? 3.079 -4.697 7.822 1.00 97.75 210 ARG A O 1
ATOM 1640 N N . PHE A 1 211 ? 4.096 -4.031 5.935 1.00 96.44 211 PHE A N 1
ATOM 1641 C CA . PHE A 1 211 ? 4.530 -5.351 5.495 1.00 96.44 211 PHE A CA 1
ATOM 1642 C C . PHE A 1 211 ? 5.882 -5.229 4.799 1.00 96.44 211 PHE A C 1
ATOM 1644 O O . PHE A 1 211 ? 6.353 -4.129 4.505 1.00 96.44 211 PHE A O 1
ATOM 1651 N N . SER A 1 212 ? 6.520 -6.366 4.562 1.00 96.19 212 SER A N 1
ATOM 1652 C CA . SER A 1 212 ? 7.777 -6.449 3.828 1.00 96.19 212 SER A CA 1
ATOM 1653 C C . SER A 1 212 ? 7.676 -7.570 2.811 1.00 96.19 212 SER A C 1
ATOM 1655 O O . SER A 1 212 ? 6.944 -8.537 3.014 1.00 96.19 212 SER A O 1
ATOM 1657 N N . PHE A 1 213 ? 8.393 -7.421 1.708 1.00 94.88 213 PHE A N 1
ATOM 1658 C CA . PHE A 1 213 ? 8.435 -8.406 0.643 1.00 94.88 213 PHE A CA 1
ATOM 1659 C C . PHE A 1 213 ? 9.811 -8.392 -0.014 1.00 94.88 213 PHE A C 1
ATOM 1661 O O . PHE A 1 213 ? 10.542 -7.403 0.081 1.00 94.88 213 PHE A O 1
ATOM 1668 N N . LEU A 1 214 ? 10.163 -9.487 -0.683 1.00 92.00 214 LEU A N 1
ATOM 1669 C CA . LEU A 1 214 ? 11.406 -9.568 -1.437 1.00 92.00 214 LEU A CA 1
ATOM 1670 C C . LEU A 1 214 ? 11.143 -9.151 -2.877 1.00 92.00 214 LEU A C 1
ATOM 1672 O O . LEU A 1 214 ? 10.308 -9.742 -3.559 1.00 92.00 214 LEU A O 1
ATOM 1676 N N . ARG A 1 215 ? 11.896 -8.165 -3.370 1.00 87.62 215 ARG A N 1
ATOM 1677 C CA . ARG A 1 215 ? 11.781 -7.706 -4.761 1.00 87.62 215 ARG A CA 1
ATOM 1678 C C . ARG A 1 215 ? 11.981 -8.845 -5.765 1.00 87.62 215 ARG A C 1
ATOM 1680 O O . ARG A 1 215 ? 11.293 -8.876 -6.776 1.00 87.62 215 ARG A O 1
ATOM 1687 N N . SER A 1 216 ? 12.866 -9.799 -5.468 1.00 88.31 216 SER A N 1
ATOM 1688 C CA . SER A 1 216 ? 13.130 -10.971 -6.316 1.00 88.31 216 SER A CA 1
ATOM 1689 C C . SER A 1 216 ? 11.898 -11.844 -6.569 1.00 88.31 216 SER A C 1
ATOM 1691 O O . SER A 1 216 ? 11.830 -12.496 -7.601 1.00 88.31 216 SER A O 1
ATOM 1693 N N . GLN A 1 217 ? 10.898 -11.829 -5.683 1.00 92.75 217 GLN A N 1
ATOM 1694 C CA . GLN A 1 217 ? 9.648 -12.581 -5.867 1.00 92.75 217 GLN A CA 1
ATOM 1695 C C . GLN A 1 217 ? 8.674 -11.911 -6.848 1.00 92.75 217 GLN A C 1
ATOM 1697 O O . GLN A 1 217 ? 7.640 -12.487 -7.189 1.00 92.75 217 GLN A O 1
ATOM 1702 N N . PHE A 1 218 ? 8.994 -10.689 -7.272 1.00 92.62 218 PHE A N 1
ATOM 1703 C CA . PHE A 1 218 ? 8.201 -9.855 -8.168 1.00 92.62 218 PHE A CA 1
ATOM 1704 C C . PHE A 1 218 ? 9.038 -9.334 -9.337 1.00 92.62 218 PHE A C 1
ATOM 1706 O O . PHE A 1 218 ? 8.782 -8.259 -9.874 1.00 92.62 218 PHE A O 1
ATOM 1713 N N . MET A 1 219 ? 10.080 -10.069 -9.707 1.00 86.75 219 MET A N 1
ATOM 1714 C CA . MET A 1 219 ? 10.851 -9.810 -10.911 1.00 86.75 219 MET A CA 1
ATOM 1715 C C . MET A 1 219 ? 10.641 -10.971 -11.862 1.00 86.75 219 MET A C 1
ATOM 1717 O O . MET A 1 219 ? 10.706 -12.133 -11.464 1.00 86.75 219 MET A O 1
ATOM 1721 N N . ASP A 1 220 ? 10.383 -10.639 -13.117 1.00 82.19 220 ASP A N 1
ATOM 1722 C CA . ASP A 1 220 ? 10.396 -11.617 -14.183 1.00 82.19 220 ASP A CA 1
ATOM 1723 C C . ASP A 1 220 ? 11.851 -11.943 -14.523 1.00 82.19 220 ASP A C 1
ATOM 1725 O O . ASP A 1 220 ? 12.549 -11.142 -15.137 1.00 82.19 220 ASP A O 1
ATOM 1729 N N . THR A 1 221 ? 12.334 -13.093 -14.059 1.00 80.38 221 THR A N 1
ATOM 1730 C CA . THR A 1 221 ? 13.710 -13.540 -14.312 1.00 80.38 221 THR A CA 1
ATOM 1731 C C . THR A 1 221 ? 13.890 -14.163 -15.694 1.00 80.38 221 THR A C 1
ATOM 1733 O O . THR A 1 221 ? 15.015 -14.501 -16.050 1.00 80.38 221 THR A O 1
ATOM 1736 N N . ASN A 1 222 ? 12.800 -14.361 -16.441 1.00 77.38 222 ASN A N 1
ATOM 1737 C CA . ASN A 1 222 ? 12.807 -15.035 -17.738 1.00 77.38 222 ASN A CA 1
ATOM 1738 C C . ASN A 1 222 ? 12.680 -14.050 -18.906 1.00 77.38 222 ASN A C 1
ATOM 1740 O O . ASN A 1 222 ? 13.125 -14.365 -20.007 1.00 77.38 222 ASN A O 1
ATOM 1744 N N . SER A 1 223 ? 12.113 -12.864 -18.665 1.00 64.88 223 SER A N 1
ATOM 1745 C CA . SER A 1 223 ? 12.089 -11.784 -19.649 1.00 64.88 223 SER A CA 1
ATOM 1746 C C . SER A 1 223 ? 13.493 -11.214 -19.851 1.00 64.88 223 SER A C 1
ATOM 1748 O O . SER A 1 223 ? 14.082 -10.644 -18.932 1.00 64.88 223 SER A O 1
ATOM 1750 N N . THR A 1 224 ? 14.001 -11.342 -21.075 1.00 53.47 224 THR A N 1
ATOM 1751 C CA . THR A 1 224 ? 15.201 -10.647 -21.574 1.00 53.47 224 THR A CA 1
ATOM 1752 C C . THR A 1 224 ? 14.934 -9.180 -21.862 1.00 53.47 224 THR A C 1
ATOM 1754 O O . THR A 1 224 ? 13.835 -8.901 -22.395 1.00 53.47 224 THR A O 1
#

Foldseek 3Di:
DDDDDPVVVVVVVVVVVVPPDPPDPPPDADVVRFDQPQFWDDQVDDDPLVPDWAKDWDADVNPHPDIQIWTASDKAAVVHFTTGPPDQQGGWGKIKGFLLSIDRPDCQQSDQPHPRSVLQQWDAPDPVSPHTDPLQGMKIWTFPGWDDDDQAIKGWTKIWTHADDPPQVDPHSHTQIDIWIKTKHWPHKDWDPPPPPPPPTDIDTDMDIDIDDDSVSGDRPPHD

Sequence (224 aa):
MYRIKAPLILLLAGILLVVRCKKEDSITPVSGTPVAGSGLVDVSWSFDKPHSNVNWQSQYLDYSTGMLTGRFDNFNFSPKFVFDGANLANCRINAWVQLSSVNSGEPQRDGPGRCLRSYLGVTYLDTNKTITDPASDTAWFRSSNIVRTGTGYAAIGTFYFNRYRAPSGYPDGTRISQPAVLYFTYNGTTDFDTDGDGTNDKYRASFSGRFSFLRSQFMDTNST

Solvent-accessible surface area (backbone atoms only — not comparable to full-atom values): 13220 Å² total; per-residue (Å²): 136,86,79,81,59,68,70,60,59,55,52,53,54,50,53,59,61,76,64,64,69,90,67,75,83,76,84,74,81,53,92,89,54,65,45,84,44,88,46,68,42,47,80,87,62,77,85,63,60,92,85,51,84,53,73,51,72,45,53,39,91,80,76,44,93,51,74,44,54,35,34,37,81,38,64,55,52,67,62,65,52,27,40,29,73,87,47,41,88,69,39,37,45,26,38,37,36,32,51,72,37,39,42,56,90,42,68,82,38,40,32,76,86,21,63,51,28,47,75,56,42,43,43,54,78,43,98,83,42,81,43,67,33,74,75,44,26,46,34,36,40,40,46,80,46,50,45,82,46,94,97,32,31,36,33,38,26,41,34,34,37,32,44,32,39,66,60,53,92,52,63,66,67,41,70,28,70,44,81,40,58,37,40,33,34,78,74,34,25,36,74,68,65,85,76,82,76,83,76,83,69,44,75,46,76,44,74,51,73,52,68,83,81,64,67,76,79,41,52,54,87,61,37,120

pLDDT: mean 85.18, std 14.77, range [45.03, 98.62]

Mean predicted aligned error: 10.13 Å